Protein AF-0000000080382890 (afdb_homodimer)

InterPro domains:
  IPR008136 CinA, C-terminal [PF02464] (10-158)
  IPR008136 CinA, C-terminal [TIGR00199] (12-157)
  IPR036653 CinA-like, C-terminal [G3DSA:3.90.950.20] (2-160)
  IPR036653 CinA-like, C-terminal [SSF142433] (3-160)

Organism: NCBI:txid216142

Solvent-accessible surface area (b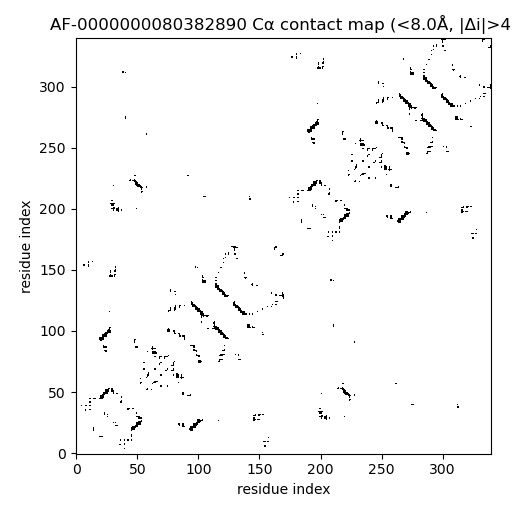ackbone atoms only — not comparable to full-atom values): 16572 Å² total; per-residue (Å²): 130,83,80,55,60,68,57,49,51,50,50,52,47,51,36,59,76,66,69,43,24,36,17,33,22,20,30,50,39,23,25,42,44,57,23,56,54,50,52,39,82,82,32,54,84,39,39,39,38,33,37,22,32,61,37,74,64,36,34,30,73,72,24,60,32,53,67,65,49,35,71,72,57,33,74,61,21,43,68,42,10,39,35,30,10,47,29,45,23,74,75,50,85,31,36,27,11,39,12,36,19,40,28,33,36,86,55,62,54,96,85,38,56,46,16,36,35,16,26,12,42,34,35,60,50,90,95,44,57,21,48,48,66,46,76,48,77,41,76,70,54,36,54,52,18,25,50,52,51,29,51,50,58,55,63,45,45,62,66,51,50,54,40,35,75,73,62,42,49,99,129,85,80,55,59,67,57,50,51,51,48,52,48,50,36,57,76,66,70,42,25,36,17,34,23,21,28,52,38,24,27,42,44,57,23,57,53,50,54,39,83,82,32,55,83,38,38,37,36,36,37,22,33,62,38,73,64,36,34,29,73,72,24,60,31,53,66,66,50,36,72,73,59,33,74,60,22,42,69,40,10,39,35,32,10,46,30,44,23,75,74,50,86,32,35,27,12,40,12,36,18,40,30,34,36,84,56,63,53,95,83,38,56,46,17,35,36,15,26,13,41,32,35,60,50,91,95,43,58,23,49,48,67,46,74,49,78,41,75,71,54,36,54,52,19,26,51,53,52,31,52,49,58,55,62,46,44,61,66,52,50,54,38,36,76,72,61,41,47,97

Radius of gyration: 18.64 Å; Cα contacts (8 Å, |Δi|>4): 760; chains: 2; bounding box: 47×56×43 Å

Secondary structure (DSSP, 8-state):
----HHHHHHHHHHHHHTT--EEEEESTTTTHHHHHHHTSTTGGGGEEEEEEE-SHHHHHHHH---HHHHHHH-SSSHHHHHHHHHHHHHTSS-SEEEEEEEE-SSS-BTTBPTTEEEEEEEEEETTEEEEEEEEEE--SSHHHHHHHHHHHHHHTHHHHHHHHHTTTT-/----HHHHHHHHHHHHHTT--EEEEESTTTTHHHHHHHTSTTGGGGEEEEEEE-SHHHHHHHH---HHHHHHH-SSSHHHHHHHHHHHHHTSS-SEEEEEEEE-SSS-BTTBPTTEEEEEEEEEETTEEEEEEEE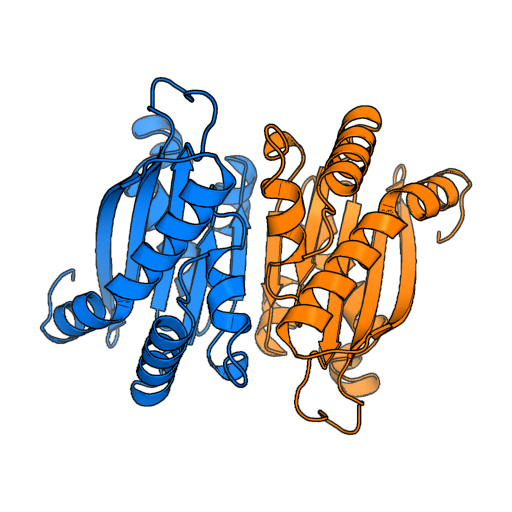EE--SSHHHHHHHHHHHHHHTHHHHHHHHHTTTT-

Structure (mmCIF, N/CA/C/O backbone):
data_AF-0000000080382890-model_v1
#
loop_
_entity.id
_entity.type
_entity.pdbx_description
1 polymer 'CinA C-terminal domain-containing protein'
#
loop_
_atom_site.group_PDB
_atom_site.id
_atom_site.type_symbol
_atom_site.label_atom_id
_atom_site.label_alt_id
_atom_site.label_comp_id
_atom_site.label_asym_id
_atom_site.label_entity_id
_atom_site.label_seq_id
_atom_site.pdbx_PDB_ins_code
_atom_site.Cartn_x
_atom_site.Cartn_y
_atom_site.Cartn_z
_atom_site.occupancy
_atom_site.B_iso_or_equiv
_atom_site.auth_seq_id
_atom_site.auth_comp_id
_atom_site.auth_asym_id
_atom_site.auth_atom_id
_atom_site.pdbx_PDB_model_num
ATOM 1 N N . MET A 1 1 ? -3.17 3.693 -23.188 1 36.78 1 MET A N 1
ATOM 2 C CA . MET A 1 1 ? -3.318 3.289 -21.797 1 36.78 1 MET A CA 1
ATOM 3 C C . MET A 1 1 ? -4.328 2.152 -21.672 1 36.78 1 MET A C 1
ATOM 5 O O . MET A 1 1 ? -5.52 2.344 -21.922 1 36.78 1 MET A O 1
ATOM 9 N N . ASP A 1 2 ? -3.922 0.917 -22.047 1 56.12 2 ASP A N 1
ATOM 10 C CA . ASP A 1 2 ? -4.766 -0.256 -22.266 1 56.12 2 ASP A CA 1
ATOM 11 C C . ASP A 1 2 ? -5.746 -0.444 -21.109 1 56.12 2 ASP A C 1
ATOM 13 O O . ASP A 1 2 ? -5.461 -0.054 -19.969 1 56.12 2 ASP A O 1
ATOM 17 N N . ASP A 1 3 ? -6.992 -0.34 -21.438 1 77.19 3 ASP A N 1
ATOM 18 C CA . ASP A 1 3 ? -8.219 -0.408 -20.656 1 77.19 3 ASP A CA 1
ATOM 19 C C . ASP A 1 3 ? -8.32 -1.735 -19.906 1 77.19 3 ASP A C 1
ATOM 21 O O . ASP A 1 3 ? -8.703 -2.754 -20.484 1 77.19 3 ASP A O 1
ATOM 25 N N . TYR A 1 4 ? -7.547 -1.825 -18.797 1 90.75 4 TYR A N 1
ATOM 26 C CA . TYR A 1 4 ? -7.543 -3.068 -18.031 1 90.75 4 TYR A CA 1
ATOM 27 C C . TYR A 1 4 ? -8.719 -3.119 -17.078 1 90.75 4 TYR A C 1
ATOM 29 O O . TYR A 1 4 ? -8.797 -4.012 -16.219 1 90.75 4 TYR A O 1
ATOM 37 N N . GLN A 1 5 ? -9.641 -2.293 -17.25 1 89.94 5 GLN A N 1
ATOM 38 C CA . GLN A 1 5 ? -10.75 -2.186 -16.312 1 89.94 5 GLN A CA 1
ATOM 39 C C . GLN A 1 5 ? -11.633 -3.432 -16.359 1 89.94 5 GLN A C 1
ATOM 41 O O . GLN A 1 5 ? -12.07 -3.922 -15.312 1 89.94 5 GLN A O 1
ATOM 46 N N . SER A 1 6 ? -11.859 -3.898 -17.578 1 93.12 6 SER A N 1
ATOM 47 C CA . SER A 1 6 ? -12.68 -5.098 -17.719 1 93.12 6 SER A CA 1
ATOM 48 C C . SER A 1 6 ? -12.016 -6.297 -17.031 1 93.12 6 SER A C 1
ATOM 50 O O . SER A 1 6 ? -12.695 -7.113 -16.406 1 93.12 6 SER A O 1
ATOM 52 N N . GLU A 1 7 ? -10.742 -6.363 -17.188 1 94.88 7 GLU A N 1
ATOM 53 C CA . GLU A 1 7 ? -10.008 -7.461 -16.562 1 94.88 7 GLU A CA 1
ATOM 54 C C . GLU A 1 7 ? -10.031 -7.348 -15.039 1 94.88 7 GLU A C 1
ATOM 56 O O . GLU A 1 7 ? -10.203 -8.352 -14.344 1 94.88 7 GLU A O 1
ATOM 61 N N . LEU A 1 8 ? -9.883 -6.203 -14.516 1 96.5 8 LEU A N 1
ATOM 62 C CA . LEU A 1 8 ? -9.906 -5.973 -13.078 1 96.5 8 LEU A CA 1
ATOM 63 C C . LEU A 1 8 ? -11.273 -6.324 -12.492 1 96.5 8 LEU A C 1
ATOM 65 O O . LEU A 1 8 ? -11.352 -6.902 -11.406 1 96.5 8 LEU A O 1
ATOM 69 N N . VAL A 1 9 ? -12.281 -5.977 -13.242 1 95.94 9 VAL A N 1
ATOM 70 C CA . VAL A 1 9 ? -13.633 -6.305 -12.805 1 95.94 9 VAL A CA 1
ATOM 71 C C . VAL A 1 9 ? -13.805 -7.824 -12.742 1 95.94 9 VAL A C 1
ATOM 73 O O . VAL A 1 9 ? -14.383 -8.352 -11.789 1 95.94 9 VAL A O 1
ATOM 76 N N . ARG A 1 10 ? -13.297 -8.469 -13.703 1 96.5 10 ARG A N 1
ATOM 77 C CA . ARG A 1 10 ? -13.367 -9.93 -13.719 1 96.5 10 ARG A CA 1
ATOM 78 C C . ARG A 1 10 ? -12.609 -10.531 -12.539 1 96.5 10 ARG A C 1
ATOM 80 O O . ARG A 1 10 ? -13.094 -11.469 -11.906 1 96.5 10 ARG A O 1
ATOM 87 N N . ILE A 1 11 ? -11.445 -10.047 -12.289 1 97.25 11 ILE A N 1
ATOM 88 C CA . ILE A 1 11 ? -10.609 -10.531 -11.188 1 97.25 11 ILE A CA 1
ATOM 89 C C . ILE A 1 11 ? -11.328 -10.297 -9.859 1 97.25 11 ILE A C 1
ATOM 91 O O . ILE A 1 11 ? -11.391 -11.195 -9.016 1 97.25 11 ILE A O 1
ATOM 95 N N . THR A 1 12 ? -11.844 -9.133 -9.672 1 97 12 THR A N 1
ATOM 96 C CA . THR A 1 12 ? -12.547 -8.789 -8.438 1 97 12 THR A CA 1
ATOM 97 C C . THR A 1 12 ? -13.789 -9.656 -8.266 1 97 12 THR A C 1
ATOM 99 O O . THR A 1 12 ? -14.117 -10.062 -7.148 1 97 12 THR A O 1
ATOM 102 N N . GLU A 1 13 ? -14.477 -9.906 -9.352 1 97.25 13 GLU A N 1
ATOM 103 C CA . GLU A 1 13 ? -15.641 -10.797 -9.297 1 97.25 13 GLU A CA 1
ATOM 104 C C . GLU A 1 13 ? -15.234 -12.211 -8.883 1 97.25 13 GLU A C 1
ATOM 106 O O . GLU A 1 13 ? -15.953 -12.867 -8.133 1 97.25 13 GLU A O 1
ATOM 111 N N . TYR A 1 14 ? -14.172 -12.672 -9.398 1 98.25 14 TYR A N 1
ATOM 112 C CA . TYR A 1 14 ? -13.688 -13.984 -9 1 98.25 14 TYR A CA 1
ATOM 113 C C . TYR A 1 14 ? -13.406 -14.039 -7.508 1 98.25 14 TYR A C 1
ATOM 115 O O . TYR A 1 14 ? -13.781 -15 -6.832 1 98.25 14 TYR A O 1
ATOM 123 N N . 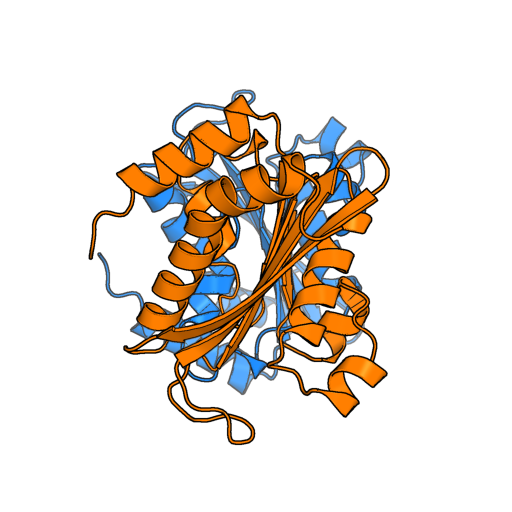ILE A 1 15 ? -12.648 -13.008 -6.977 1 98.19 15 ILE A N 1
ATOM 124 C CA . ILE A 1 15 ? -12.336 -12.922 -5.555 1 98.19 15 ILE A CA 1
ATOM 125 C C . ILE A 1 15 ? -13.617 -12.969 -4.734 1 98.19 15 ILE A C 1
ATOM 127 O O . ILE A 1 15 ? -13.711 -13.719 -3.76 1 98.19 15 ILE A O 1
ATOM 131 N N . ARG A 1 16 ? -14.562 -12.234 -5.152 1 97.31 16 ARG A N 1
ATOM 132 C CA . ARG A 1 16 ? -15.852 -12.156 -4.469 1 97.31 16 ARG A CA 1
ATOM 133 C C . ARG A 1 16 ? -16.562 -13.508 -4.488 1 97.31 16 ARG A C 1
ATOM 135 O O . ARG A 1 16 ? -17 -14 -3.447 1 97.31 16 ARG A O 1
ATOM 142 N N . GLN A 1 17 ? -16.672 -14.094 -5.664 1 97.5 17 GLN A N 1
ATOM 143 C CA . GLN A 1 17 ? -17.422 -15.328 -5.867 1 97.5 17 GLN A CA 1
ATOM 144 C C . GLN A 1 17 ? -16.797 -16.484 -5.086 1 97.5 17 GLN A C 1
ATOM 146 O O . GLN A 1 17 ? -17.5 -17.406 -4.672 1 97.5 17 GLN A O 1
ATOM 151 N N . ASN A 1 18 ? -15.547 -16.422 -4.855 1 97.56 18 ASN A N 1
ATOM 152 C CA . ASN A 1 18 ? -14.859 -17.516 -4.18 1 97.56 18 ASN A CA 1
ATOM 153 C C . ASN A 1 18 ? -14.555 -17.172 -2.727 1 97.56 18 ASN A C 1
ATOM 155 O O . ASN A 1 18 ? -13.781 -17.875 -2.07 1 97.56 18 ASN A O 1
ATOM 159 N N . SER A 1 19 ? -15.031 -16.047 -2.201 1 96.44 19 SER A N 1
ATOM 160 C CA . SER A 1 19 ? -14.906 -15.594 -0.817 1 96.44 19 SER A CA 1
ATOM 161 C C . SER A 1 19 ? -13.445 -15.477 -0.402 1 96.44 19 SER A C 1
ATOM 163 O O . SER A 1 19 ? -13.07 -15.875 0.704 1 96.44 19 SER A O 1
ATOM 165 N N . LEU A 1 20 ? -12.672 -15.102 -1.359 1 97.5 20 LEU A N 1
ATOM 166 C CA . LEU A 1 20 ? -11.273 -14.828 -1.041 1 97.5 20 LEU A CA 1
ATOM 167 C C . LEU A 1 20 ? -11.133 -13.469 -0.37 1 97.5 20 LEU A C 1
ATOM 169 O O . LEU A 1 20 ? -11.977 -12.594 -0.544 1 97.5 20 LEU A O 1
ATOM 173 N N . LEU A 1 21 ? -10.164 -13.359 0.427 1 97.75 21 LEU A N 1
ATOM 174 C CA . LEU A 1 21 ? -9.758 -12.109 1.057 1 97.75 21 LEU A CA 1
ATOM 175 C C . LEU A 1 21 ? -8.289 -11.82 0.786 1 97.75 21 LEU A C 1
ATOM 177 O O . LEU A 1 21 ? -7.41 -12.555 1.24 1 97.75 21 LEU A O 1
ATOM 181 N N . LEU A 1 22 ? -8.039 -10.727 0.099 1 97.81 22 LEU A N 1
ATOM 182 C CA . LEU A 1 22 ? -6.742 -10.508 -0.534 1 97.81 22 LEU A CA 1
ATOM 183 C C . LEU A 1 22 ? -5.852 -9.625 0.339 1 97.81 22 LEU A C 1
ATOM 185 O O . LEU A 1 22 ? -6.297 -8.594 0.836 1 97.81 22 LEU A O 1
ATOM 189 N N . SER A 1 23 ? -4.656 -10.086 0.536 1 98.19 23 SER A N 1
ATOM 190 C CA . SER A 1 23 ? -3.561 -9.25 1.018 1 98.19 23 SER A CA 1
ATOM 191 C C . SER A 1 23 ? -2.438 -9.164 -0.011 1 98.19 23 SER A C 1
ATOM 193 O O . SER A 1 23 ? -2.166 -10.133 -0.724 1 98.19 23 SER A O 1
ATOM 195 N N . THR A 1 24 ? -1.809 -8.016 -0.094 1 98.38 24 THR A N 1
ATOM 196 C CA . THR A 1 24 ? -0.679 -7.863 -1.005 1 98.38 24 THR A CA 1
ATOM 197 C C . THR A 1 24 ? 0.583 -7.473 -0.241 1 98.38 24 THR A C 1
ATOM 199 O O . THR A 1 24 ? 0.507 -6.797 0.789 1 98.38 24 THR A O 1
ATOM 202 N N . ALA A 1 25 ? 1.68 -7.957 -0.68 1 98.69 25 ALA A N 1
ATOM 203 C CA . ALA A 1 25 ? 3.014 -7.555 -0.239 1 98.69 25 ALA A CA 1
ATOM 204 C C . ALA A 1 25 ? 3.848 -7.047 -1.411 1 98.69 25 ALA A C 1
ATOM 206 O O . ALA A 1 25 ? 4.258 -7.828 -2.273 1 98.69 25 ALA A O 1
ATOM 207 N N . GLU A 1 26 ? 4.121 -5.773 -1.397 1 98.62 26 GLU A N 1
ATOM 208 C CA . GLU A 1 26 ? 4.711 -5.152 -2.578 1 98.62 26 GLU A CA 1
ATOM 209 C C . GLU A 1 26 ? 6.027 -4.457 -2.236 1 98.62 26 GLU A C 1
ATOM 211 O O . GLU A 1 26 ? 6.102 -3.703 -1.266 1 98.62 26 GLU A O 1
ATOM 216 N N . SER A 1 27 ? 7.035 -4.707 -3.008 1 97.38 27 SER A N 1
ATOM 217 C CA . SER A 1 27 ? 8.266 -3.922 -2.947 1 97.38 27 SER A CA 1
ATOM 218 C C . SER A 1 27 ? 8.414 -3.027 -4.176 1 97.38 27 SER A C 1
ATOM 220 O O . SER A 1 27 ? 7.93 -1.894 -4.184 1 97.38 27 SER A O 1
ATOM 222 N N . CYS A 1 28 ? 8.609 -3.598 -5.324 1 95.44 28 CYS A N 1
ATOM 223 C CA . CYS A 1 28 ? 8.898 -2.84 -6.535 1 95.44 28 CYS A CA 1
ATOM 224 C C . CYS A 1 28 ? 7.629 -2.242 -7.125 1 95.44 28 CYS A C 1
ATOM 226 O O . CYS A 1 28 ? 7.676 -1.197 -7.777 1 95.44 28 CYS A O 1
ATOM 228 N N . THR A 1 29 ? 6.473 -2.877 -6.949 1 97.06 29 THR A N 1
ATOM 229 C CA . THR A 1 29 ? 5.215 -2.355 -7.473 1 97.06 29 THR A CA 1
ATOM 230 C C . THR A 1 29 ? 4.648 -1.281 -6.547 1 97.06 29 THR A C 1
ATOM 232 O O . THR A 1 29 ? 3.818 -0.469 -6.965 1 97.06 29 THR A O 1
ATOM 235 N N . ALA A 1 30 ? 5.062 -1.295 -5.355 1 96.5 30 ALA A N 1
ATOM 236 C CA . ALA A 1 30 ? 4.902 -0.211 -4.391 1 96.5 30 ALA A CA 1
ATOM 237 C C . ALA A 1 30 ? 3.447 0.237 -4.301 1 96.5 30 ALA A C 1
ATOM 239 O O . ALA A 1 30 ? 3.148 1.426 -4.438 1 96.5 30 ALA A O 1
ATOM 240 N N . GLY A 1 31 ? 2.523 -0.695 -4.047 1 97.44 31 GLY A N 1
ATOM 241 C CA . GLY A 1 31 ? 1.139 -0.336 -3.787 1 97.44 31 GLY A CA 1
ATOM 242 C C . GLY A 1 31 ? 0.286 -0.308 -5.043 1 97.44 31 GLY A C 1
ATOM 243 O O . GLY A 1 31 ? -0.942 -0.232 -4.961 1 97.44 31 GLY A O 1
ATOM 244 N N . GLN A 1 32 ? 0.902 -0.427 -6.234 1 96.81 32 GLN A N 1
ATOM 245 C CA . GLN A 1 32 ? 0.178 -0.384 -7.5 1 96.81 32 GLN A CA 1
ATOM 246 C C . GLN A 1 32 ? -0.815 -1.538 -7.605 1 96.81 32 GLN A C 1
ATOM 248 O O . GLN A 1 32 ? -1.944 -1.352 -8.062 1 96.81 32 GLN A O 1
ATOM 253 N N . MET A 1 33 ? -0.416 -2.637 -7.184 1 97.75 33 MET A N 1
ATOM 254 C CA . MET A 1 33 ? -1.259 -3.82 -7.316 1 97.75 33 MET A CA 1
ATOM 255 C C . MET A 1 33 ? -2.539 -3.674 -6.504 1 97.75 33 MET A C 1
ATOM 257 O O . MET A 1 33 ? -3.641 -3.828 -7.035 1 97.75 33 MET A O 1
ATOM 261 N N . ILE A 1 34 ? -2.396 -3.357 -5.262 1 97.81 34 ILE A N 1
ATOM 262 C CA . ILE A 1 34 ? -3.57 -3.25 -4.402 1 97.81 34 ILE A CA 1
ATOM 263 C C . ILE A 1 34 ? -4.43 -2.068 -4.844 1 97.81 34 ILE A C 1
ATOM 265 O O . ILE A 1 34 ? -5.66 -2.121 -4.762 1 97.81 34 ILE A O 1
ATOM 269 N N . SER A 1 35 ? -3.807 -1 -5.309 1 96.56 35 SER A N 1
ATOM 270 C CA . SER A 1 35 ? -4.551 0.166 -5.777 1 96.56 35 SER A CA 1
ATOM 271 C C . SER A 1 35 ? -5.406 -0.174 -6.992 1 96.56 35 SER A C 1
ATOM 273 O O . SER A 1 35 ? -6.512 0.352 -7.145 1 96.56 35 SER A O 1
ATOM 275 N N . LEU A 1 36 ? -4.863 -1.002 -7.859 1 95.88 36 LEU A N 1
ATOM 276 C CA . LEU A 1 36 ? -5.617 -1.423 -9.039 1 95.88 36 LEU A CA 1
ATOM 277 C C . LEU A 1 36 ? -6.895 -2.148 -8.633 1 95.88 36 LEU A C 1
ATOM 279 O O . LEU A 1 36 ? -7.973 -1.856 -9.156 1 95.88 36 LEU A O 1
ATOM 283 N N . VAL A 1 37 ? -6.805 -3.027 -7.695 1 96.44 37 VAL A N 1
ATOM 284 C CA . VAL A 1 37 ? -7.977 -3.771 -7.246 1 96.44 37 VAL A CA 1
ATOM 285 C C . VAL A 1 37 ? -8.953 -2.822 -6.555 1 96.44 37 VAL A C 1
ATOM 287 O O . VAL A 1 37 ? -10.164 -2.871 -6.809 1 96.44 37 VAL A O 1
ATOM 290 N N . ALA A 1 38 ? -8.43 -1.924 -5.742 1 95.12 38 ALA A N 1
ATOM 291 C CA . ALA A 1 38 ? -9.242 -1.01 -4.941 1 95.12 38 ALA A CA 1
ATOM 292 C C . ALA A 1 38 ? -9.969 -0.001 -5.824 1 95.12 38 ALA A C 1
ATOM 294 O O . ALA A 1 38 ? -10.945 0.621 -5.395 1 95.12 38 ALA A O 1
ATOM 295 N N . SER A 1 39 ? -9.477 0.215 -6.984 1 92.88 39 SER A N 1
ATOM 296 C CA . SER A 1 39 ? -10.086 1.184 -7.887 1 92.88 39 SER A CA 1
ATOM 297 C C . SER A 1 39 ? -11.438 0.69 -8.391 1 92.88 39 SER A C 1
ATOM 299 O O . SER A 1 39 ? -12.234 1.472 -8.914 1 92.88 39 SER A O 1
ATOM 301 N N . VAL A 1 40 ? -11.656 -0.596 -8.32 1 93.06 40 VAL A N 1
ATOM 302 C CA . VAL A 1 40 ? -12.93 -1.183 -8.742 1 93.06 40 VAL A CA 1
ATOM 303 C C . VAL A 1 40 ? -13.992 -0.92 -7.68 1 93.06 40 VAL A C 1
ATOM 305 O O . VAL A 1 40 ? -13.836 -1.309 -6.52 1 93.06 40 VAL A O 1
ATOM 308 N N . PRO A 1 41 ? -15.086 -0.286 -8.047 1 88.62 41 PRO A N 1
ATOM 309 C CA . PRO A 1 41 ? -16.141 -0.033 -7.066 1 88.62 41 PRO A CA 1
ATOM 310 C C . PRO A 1 41 ? -16.594 -1.301 -6.344 1 88.62 41 PRO A C 1
ATOM 312 O O . PRO A 1 41 ? -16.844 -2.326 -6.984 1 88.62 41 PRO A O 1
ATOM 315 N N . GLY A 1 42 ? -16.609 -1.22 -4.977 1 86.38 42 GLY A N 1
ATOM 316 C CA . GLY A 1 42 ? -17.078 -2.342 -4.18 1 86.38 42 GLY A CA 1
ATOM 317 C C . GLY A 1 42 ? -15.984 -3.314 -3.807 1 86.38 42 GLY A C 1
ATOM 318 O O . GLY A 1 42 ? -16.219 -4.285 -3.084 1 86.38 42 GLY A O 1
ATOM 319 N N . ALA A 1 43 ? -14.766 -3.049 -4.227 1 90.69 43 ALA A N 1
ATOM 320 C CA . ALA A 1 43 ? -13.672 -3.994 -4.02 1 90.69 43 ALA A CA 1
ATOM 321 C C . ALA A 1 43 ? -13.094 -3.863 -2.615 1 90.69 43 ALA A C 1
ATOM 323 O O . ALA A 1 43 ? -12.32 -4.719 -2.174 1 90.69 43 ALA A O 1
ATOM 324 N N . GLY A 1 44 ? -13.406 -2.881 -1.891 1 87.69 44 GLY A N 1
ATOM 325 C CA . GLY A 1 44 ? -12.844 -2.656 -0.567 1 87.69 44 GLY A CA 1
ATOM 326 C C . GLY A 1 44 ? -13.047 -3.832 0.372 1 87.69 44 GLY A C 1
ATOM 327 O O . GLY A 1 44 ? -12.141 -4.195 1.122 1 87.69 44 GLY A O 1
ATOM 328 N N . GLN A 1 45 ? -14.164 -4.457 0.305 1 88.56 45 GLN A N 1
ATOM 329 C CA . GLN A 1 45 ? -14.5 -5.543 1.219 1 88.56 45 GLN A CA 1
ATOM 330 C C . GLN A 1 45 ? -13.727 -6.812 0.87 1 88.56 45 GLN A C 1
ATOM 332 O O . GLN A 1 45 ? -13.703 -7.766 1.651 1 88.56 45 GLN A O 1
ATOM 337 N N . LEU A 1 46 ? -13.117 -6.766 -0.283 1 94.81 46 LEU A N 1
ATOM 338 C CA . LEU A 1 46 ? -12.375 -7.93 -0.747 1 94.81 46 LEU A CA 1
ATOM 339 C C . LEU A 1 46 ? -10.906 -7.836 -0.333 1 94.81 46 LEU A C 1
ATOM 341 O O . LEU A 1 46 ? -10.156 -8.805 -0.472 1 94.81 46 LEU A O 1
ATOM 345 N N . LEU A 1 47 ? -10.523 -6.68 0.13 1 95.5 47 LEU A N 1
ATOM 346 C CA . LEU A 1 47 ? -9.148 -6.406 0.51 1 95.5 47 LEU A CA 1
ATOM 347 C C . LEU A 1 47 ? -8.984 -6.438 2.025 1 95.5 47 LEU A C 1
ATOM 349 O O . LEU A 1 47 ? -9.766 -5.82 2.752 1 95.5 47 LEU A O 1
ATOM 353 N N . GLU A 1 48 ? -8.055 -7.191 2.412 1 95.12 48 GLU A N 1
ATOM 354 C CA . GLU A 1 48 ? -7.746 -7.211 3.838 1 95.12 48 GLU A CA 1
ATOM 355 C C . GLU A 1 48 ? -6.676 -6.184 4.188 1 95.12 48 GLU A C 1
ATOM 357 O O . GLU A 1 48 ? -6.875 -5.348 5.07 1 95.12 48 GLU A O 1
ATOM 362 N N . SER A 1 49 ? -5.57 -6.32 3.459 1 96.88 49 SER A N 1
ATOM 363 C CA . SER A 1 49 ? -4.453 -5.438 3.766 1 96.88 49 SER A CA 1
ATOM 364 C C . SER A 1 49 ? -3.459 -5.383 2.609 1 96.88 49 SER A C 1
ATOM 366 O O . SER A 1 49 ? -3.49 -6.234 1.718 1 96.88 49 SER A O 1
ATOM 368 N N . GLY A 1 50 ? -2.67 -4.379 2.602 1 97.5 50 GLY A N 1
ATOM 369 C CA . GLY A 1 50 ? -1.529 -4.219 1.713 1 97.5 50 GLY A CA 1
ATOM 370 C C . GLY A 1 50 ? -0.289 -3.703 2.418 1 97.5 50 GLY A C 1
ATOM 371 O O . GLY A 1 50 ? -0.377 -2.812 3.266 1 97.5 50 GLY A O 1
ATOM 372 N N . TYR A 1 51 ? 0.803 -4.277 2.064 1 98.06 51 TYR A N 1
ATOM 373 C CA . TYR A 1 51 ? 2.086 -3.881 2.631 1 98.06 51 TYR A CA 1
ATOM 374 C C . TYR A 1 51 ? 3.059 -3.457 1.538 1 98.06 51 TYR A C 1
ATOM 376 O O . TYR A 1 51 ? 3.303 -4.207 0.59 1 98.06 51 TYR A O 1
ATOM 384 N N . VAL A 1 52 ? 3.537 -2.281 1.698 1 98 52 VAL A N 1
ATOM 385 C CA . VAL A 1 52 ? 4.637 -1.839 0.849 1 98 52 VAL A CA 1
ATOM 386 C C . VAL A 1 52 ? 5.934 -1.802 1.657 1 98 52 VAL A C 1
ATOM 388 O O . VAL A 1 52 ? 6.035 -1.068 2.643 1 98 52 VAL A O 1
ATOM 391 N N . VAL A 1 53 ? 6.867 -2.576 1.21 1 97.06 53 VAL A N 1
ATOM 392 C CA . VAL A 1 53 ? 8.133 -2.693 1.925 1 97.06 53 VAL A CA 1
ATOM 393 C C . VAL A 1 53 ? 9.297 -2.504 0.953 1 97.06 53 VAL A C 1
ATOM 395 O O . VAL A 1 53 ? 9.531 -3.344 0.081 1 97.06 53 VAL A O 1
ATOM 398 N N . TYR A 1 54 ? 10.133 -1.479 1.191 1 89.12 54 TYR A N 1
ATOM 399 C CA . TYR A 1 54 ? 11.156 -1.146 0.208 1 89.12 54 TYR A CA 1
ATOM 400 C C . TYR A 1 54 ? 12.539 -1.532 0.712 1 89.12 54 TYR A C 1
ATOM 402 O O . TYR A 1 54 ? 13.445 -1.791 -0.083 1 89.12 54 TYR A O 1
ATOM 410 N N . SER A 1 55 ? 12.695 -1.619 1.942 1 89.12 55 SER A N 1
ATOM 411 C CA . SER A 1 55 ? 14.016 -1.911 2.49 1 89.12 55 SER A CA 1
ATOM 412 C C . SER A 1 55 ? 14.086 -3.332 3.043 1 89.12 55 SER A C 1
ATOM 414 O O . SER A 1 55 ? 13.055 -3.922 3.377 1 89.12 55 SER A O 1
ATOM 416 N N . PRO A 1 56 ? 15.32 -3.846 3.102 1 93.31 56 PRO A N 1
ATOM 417 C CA . PRO A 1 56 ? 15.453 -5.129 3.793 1 93.31 56 PRO A CA 1
ATOM 418 C C . PRO A 1 56 ? 14.898 -5.094 5.219 1 93.31 56 PRO A C 1
ATOM 420 O O . PRO A 1 56 ? 14.266 -6.055 5.664 1 93.31 56 PRO A O 1
ATOM 423 N N . GLU A 1 57 ? 15.164 -4.016 5.84 1 93.81 57 GLU A N 1
ATOM 424 C CA . GLU A 1 57 ? 14.688 -3.854 7.211 1 93.81 57 GLU A CA 1
ATOM 425 C C . GLU A 1 57 ? 13.164 -3.906 7.273 1 93.81 57 GLU A C 1
ATOM 427 O O . GLU A 1 57 ? 12.602 -4.547 8.164 1 93.81 57 GLU A O 1
ATOM 432 N N . ALA A 1 58 ? 12.5 -3.232 6.453 1 95.12 58 ALA A N 1
ATOM 433 C CA . ALA A 1 58 ? 11.039 -3.227 6.434 1 95.12 58 ALA A CA 1
ATOM 434 C C . ALA A 1 58 ? 10.492 -4.617 6.137 1 95.12 58 ALA A C 1
ATOM 436 O O . ALA A 1 58 ? 9.508 -5.047 6.746 1 95.12 58 ALA A O 1
ATOM 437 N N . LYS A 1 59 ? 11.133 -5.355 5.152 1 97.5 59 LYS A N 1
ATOM 438 C CA . LYS A 1 59 ? 10.703 -6.707 4.824 1 97.5 59 LYS A CA 1
ATOM 439 C C . LYS A 1 59 ? 10.781 -7.625 6.039 1 97.5 59 LYS A C 1
ATOM 441 O O . LYS A 1 59 ? 9.898 -8.453 6.258 1 97.5 59 LYS A O 1
ATOM 446 N N . GLN A 1 60 ? 11.82 -7.414 6.777 1 97.75 60 GLN A N 1
ATOM 447 C CA . GLN A 1 60 ? 12.016 -8.234 7.969 1 97.75 60 GLN A CA 1
ATOM 448 C C . GLN A 1 60 ? 11.039 -7.836 9.07 1 97.75 60 GLN A C 1
ATOM 450 O O . GLN A 1 60 ? 10.359 -8.695 9.648 1 97.75 60 GLN A O 1
ATOM 455 N N . ARG A 1 61 ? 10.969 -6.598 9.344 1 96.06 61 ARG A N 1
ATOM 456 C CA . ARG A 1 61 ? 10.188 -6.09 10.469 1 96.06 61 ARG A CA 1
ATOM 457 C C . ARG A 1 61 ? 8.695 -6.293 10.242 1 96.06 61 ARG A C 1
ATOM 459 O O . ARG A 1 61 ? 7.965 -6.668 11.164 1 96.06 61 ARG A O 1
ATOM 466 N N . ILE A 1 62 ? 8.242 -6.109 9.078 1 96.5 62 ILE A N 1
ATOM 467 C CA . ILE A 1 62 ? 6.812 -6.043 8.812 1 96.5 62 ILE A CA 1
ATOM 468 C C . ILE A 1 62 ? 6.309 -7.402 8.336 1 96.5 62 ILE A C 1
ATOM 470 O O . ILE A 1 62 ? 5.242 -7.859 8.75 1 96.5 62 ILE A O 1
ATOM 474 N N . LEU A 1 63 ? 7.102 -8.031 7.496 1 97.81 63 LEU A N 1
ATOM 475 C CA . LEU A 1 63 ? 6.617 -9.258 6.863 1 97.81 63 LEU A CA 1
ATOM 476 C C . LEU A 1 63 ? 7.402 -10.469 7.355 1 97.81 63 LEU A C 1
ATOM 478 O O . LEU A 1 63 ? 7.168 -11.594 6.898 1 97.81 63 LEU A O 1
ATOM 482 N N . HIS A 1 64 ? 8.375 -10.25 8.18 1 97.94 64 HIS A N 1
ATOM 483 C CA . HIS A 1 64 ? 9.141 -11.305 8.836 1 97.94 64 HIS A CA 1
ATOM 484 C C . HIS A 1 64 ? 9.961 -12.102 7.824 1 97.94 64 HIS A C 1
ATOM 486 O O . HIS A 1 64 ? 10.102 -13.32 7.957 1 97.94 64 HIS A O 1
ATOM 492 N N . VAL A 1 65 ? 10.383 -11.469 6.84 1 98.5 65 VAL A N 1
ATOM 493 C CA . VAL A 1 65 ? 11.305 -12.109 5.906 1 98.5 65 VAL A CA 1
ATOM 494 C C . VAL A 1 65 ? 12.625 -12.422 6.613 1 98.5 65 VAL A C 1
ATOM 496 O O . VAL A 1 65 ? 13.172 -11.57 7.316 1 98.5 65 VAL A O 1
ATOM 499 N N . GLU A 1 66 ? 13.07 -13.531 6.434 1 98.56 66 GLU A N 1
ATOM 500 C CA . GLU A 1 66 ? 14.289 -13.945 7.125 1 98.56 66 GLU A CA 1
ATOM 501 C C . GLU A 1 66 ? 15.516 -13.25 6.543 1 98.56 66 GLU A C 1
ATOM 503 O O . GLU A 1 66 ? 15.664 -13.164 5.324 1 98.56 66 GLU A O 1
ATOM 508 N N . ALA A 1 67 ? 16.359 -12.82 7.449 1 98 67 ALA A N 1
ATOM 509 C CA . ALA A 1 67 ? 17.609 -12.203 7.023 1 98 67 ALA A CA 1
ATOM 510 C C . ALA A 1 67 ? 18.422 -13.172 6.168 1 98 67 ALA A C 1
ATOM 512 O O . ALA A 1 67 ? 19.047 -12.766 5.184 1 98 67 ALA A O 1
ATOM 513 N N . ASP A 1 68 ? 18.422 -14.43 6.535 1 98.44 68 ASP A N 1
ATOM 514 C CA . ASP A 1 68 ? 19.188 -15.445 5.82 1 98.44 68 ASP A CA 1
ATOM 515 C C . ASP A 1 68 ? 18.688 -15.602 4.387 1 98.44 68 ASP A C 1
ATOM 517 O O . ASP A 1 68 ? 19.469 -15.875 3.475 1 98.44 68 ASP A O 1
ATOM 521 N N . THR A 1 69 ? 17.438 -15.508 4.199 1 98.5 69 THR A N 1
ATOM 522 C CA . THR A 1 69 ? 16.875 -15.602 2.859 1 98.5 69 THR A CA 1
ATOM 523 C C . THR A 1 69 ? 17.344 -14.445 1.984 1 98.5 69 THR A C 1
ATOM 525 O O . THR A 1 69 ? 17.734 -14.656 0.831 1 98.5 69 THR A O 1
ATOM 528 N N . ILE A 1 70 ? 17.359 -13.281 2.541 1 97.69 70 ILE A N 1
ATOM 529 C CA . ILE A 1 70 ? 17.812 -12.109 1.807 1 97.69 70 ILE A CA 1
ATOM 530 C C . ILE A 1 70 ? 19.297 -12.258 1.477 1 97.69 70 ILE A C 1
ATOM 532 O O . ILE A 1 70 ? 19.719 -11.984 0.349 1 97.69 70 ILE A O 1
ATOM 536 N N . ASN A 1 71 ? 20.031 -12.68 2.475 1 97.5 71 ASN A N 1
ATOM 537 C CA . ASN A 1 71 ? 21.469 -12.82 2.293 1 97.5 71 ASN A CA 1
ATOM 538 C C . ASN A 1 71 ? 21.812 -13.859 1.231 1 97.5 71 ASN A C 1
ATOM 540 O O . ASN A 1 71 ? 22.75 -13.68 0.453 1 97.5 71 ASN A O 1
ATOM 544 N N . GLN A 1 72 ? 21.094 -14.914 1.228 1 97.94 72 GLN A N 1
ATOM 545 C CA . GLN A 1 72 ? 21.391 -16.047 0.362 1 97.94 72 GLN A CA 1
ATOM 546 C C . GLN A 1 72 ? 20.875 -15.812 -1.056 1 97.94 72 GLN A C 1
ATOM 548 O O . GLN A 1 72 ? 21.547 -16.172 -2.029 1 97.94 72 GLN A O 1
ATOM 553 N N . TYR A 1 73 ? 19.719 -15.234 -1.201 1 97.94 73 TYR A N 1
ATOM 554 C CA . TYR A 1 73 ? 19.078 -15.234 -2.512 1 97.94 73 TYR A CA 1
ATOM 555 C C . TYR A 1 73 ? 18.969 -13.82 -3.066 1 97.94 73 TYR A C 1
ATOM 557 O O . TYR A 1 73 ? 18.672 -13.633 -4.25 1 97.94 73 TYR A O 1
ATOM 565 N N . GLY A 1 74 ? 19.219 -12.797 -2.15 1 96.19 74 GLY A N 1
ATOM 566 C CA . GLY A 1 74 ? 19.062 -11.414 -2.576 1 96.19 74 GLY A CA 1
ATOM 567 C C . GLY A 1 74 ? 17.641 -10.906 -2.432 1 96.19 74 GLY A C 1
ATOM 568 O O . GLY A 1 74 ? 16.688 -11.695 -2.332 1 96.19 74 GLY A O 1
ATOM 569 N N . LEU A 1 75 ? 17.469 -9.609 -2.537 1 95.19 75 LEU A N 1
ATOM 570 C CA . LEU A 1 75 ? 16.188 -8.961 -2.336 1 95.19 75 LEU A CA 1
ATOM 571 C C . LEU A 1 75 ? 15.219 -9.312 -3.467 1 95.19 75 LEU A C 1
ATOM 573 O O . LEU A 1 75 ? 14.008 -9.375 -3.256 1 95.19 75 LEU A O 1
ATOM 577 N N . THR A 1 76 ? 15.75 -9.43 -4.672 1 97 76 THR A N 1
ATOM 578 C CA . THR A 1 76 ? 14.961 -9.805 -5.84 1 97 76 THR A CA 1
ATOM 579 C C . THR A 1 76 ? 15.078 -11.305 -6.113 1 97 76 THR A C 1
ATOM 581 O O . THR A 1 76 ? 15.953 -11.734 -6.867 1 97 76 THR A O 1
ATOM 584 N N . SER A 1 77 ? 14.18 -12.031 -5.484 1 98.38 77 SER A N 1
ATOM 585 C CA . SER A 1 77 ? 14.156 -13.484 -5.633 1 98.38 77 SER A CA 1
ATOM 586 C C . SER A 1 77 ? 12.766 -14.047 -5.328 1 98.38 77 SER A C 1
ATOM 588 O O . SER A 1 77 ? 11.977 -13.406 -4.637 1 98.38 77 SER A O 1
ATOM 590 N N . GLU A 1 78 ? 12.555 -15.188 -5.879 1 98.81 78 GLU A N 1
ATOM 591 C CA . GLU A 1 78 ? 11.297 -15.867 -5.605 1 98.81 78 GLU A CA 1
ATOM 592 C C . GLU A 1 78 ? 11.195 -16.266 -4.133 1 98.81 78 GLU A C 1
ATOM 594 O O . GLU A 1 78 ? 10.102 -16.266 -3.564 1 98.81 78 GLU A O 1
ATOM 599 N N . GLN A 1 79 ? 12.328 -16.594 -3.51 1 98.81 79 GLN A N 1
ATOM 600 C CA . GLN A 1 79 ? 12.367 -16.969 -2.1 1 98.81 79 GLN A CA 1
ATOM 601 C C . GLN A 1 79 ? 11.93 -15.797 -1.212 1 98.81 79 GLN A C 1
ATOM 603 O O . GLN A 1 79 ? 11.109 -15.977 -0.31 1 98.81 79 GLN A O 1
ATOM 608 N N . VAL A 1 80 ? 12.406 -14.633 -1.518 1 98.75 80 VAL A N 1
ATOM 609 C CA . VAL A 1 80 ? 12.031 -13.438 -0.758 1 98.75 80 VAL A CA 1
ATOM 610 C C . VAL A 1 80 ? 10.562 -13.109 -1.011 1 98.75 80 VAL A C 1
ATOM 612 O O . VAL A 1 80 ? 9.812 -12.836 -0.072 1 98.75 80 VAL A O 1
ATOM 615 N N . ALA A 1 81 ? 10.164 -13.227 -2.244 1 98.88 81 ALA A N 1
ATOM 616 C CA . ALA A 1 81 ? 8.758 -13 -2.557 1 98.88 81 ALA A CA 1
ATOM 617 C C . ALA A 1 81 ? 7.859 -13.953 -1.774 1 98.88 81 ALA A C 1
ATOM 619 O O . ALA A 1 81 ? 6.809 -13.555 -1.271 1 98.88 81 ALA A O 1
ATOM 620 N N . GLY A 1 82 ? 8.273 -15.172 -1.754 1 98.81 82 GLY A N 1
ATOM 621 C CA . GLY A 1 82 ? 7.516 -16.172 -1.019 1 98.81 82 GLY A CA 1
ATOM 622 C C . GLY A 1 82 ? 7.344 -15.82 0.449 1 98.81 82 GLY A C 1
ATOM 623 O O . GLY A 1 82 ? 6.238 -15.914 0.988 1 98.81 82 GLY A O 1
ATOM 624 N N . GLU A 1 83 ? 8.398 -15.445 1.076 1 98.75 83 GLU A N 1
ATOM 625 C CA . GLU A 1 83 ? 8.336 -15.094 2.49 1 98.75 83 GLU A CA 1
ATOM 626 C C . GLU A 1 83 ? 7.52 -13.82 2.705 1 98.75 83 GLU A C 1
ATOM 628 O O . GLU A 1 83 ? 6.836 -13.68 3.723 1 98.75 83 GLU A O 1
ATOM 633 N N . MET A 1 84 ? 7.602 -12.938 1.731 1 98.69 84 MET A N 1
ATOM 634 C CA . MET A 1 84 ? 6.762 -11.75 1.805 1 98.69 84 MET A CA 1
ATOM 635 C C . MET A 1 84 ? 5.285 -12.117 1.779 1 98.69 84 MET A C 1
ATOM 637 O O . MET A 1 84 ? 4.5 -11.625 2.588 1 98.69 84 MET A O 1
ATOM 641 N N . ALA A 1 85 ? 4.941 -13 0.863 1 98.75 85 ALA A N 1
ATOM 642 C CA . ALA A 1 85 ? 3.551 -13.438 0.764 1 98.75 85 ALA A CA 1
ATOM 643 C C . ALA A 1 85 ? 3.105 -14.141 2.043 1 98.75 85 ALA A C 1
ATOM 645 O O . ALA A 1 85 ? 1.995 -13.914 2.529 1 98.75 85 ALA A O 1
ATOM 646 N N . TYR A 1 86 ? 3.984 -14.93 2.561 1 98.5 86 TYR A N 1
ATOM 647 C CA . TYR A 1 86 ? 3.674 -15.648 3.793 1 98.5 86 TYR A CA 1
ATOM 648 C C . TYR A 1 86 ? 3.434 -14.68 4.941 1 98.5 86 TYR A C 1
ATOM 650 O O . TYR A 1 86 ? 2.469 -14.828 5.695 1 98.5 86 TYR A O 1
ATOM 658 N N . GLY A 1 87 ? 4.293 -13.727 5.137 1 98 87 GLY A N 1
ATOM 659 C CA . GLY A 1 87 ? 4.125 -12.719 6.172 1 98 87 GLY A CA 1
ATOM 660 C C . GLY A 1 87 ? 2.818 -11.953 6.051 1 98 87 GLY A C 1
ATOM 661 O O . GLY A 1 87 ? 2.184 -11.641 7.059 1 98 87 GLY A O 1
ATOM 662 N N . ALA A 1 88 ? 2.426 -11.68 4.832 1 97.56 88 ALA A N 1
ATOM 663 C CA . ALA A 1 88 ? 1.2 -10.922 4.586 1 97.56 88 ALA A CA 1
ATOM 664 C C . ALA A 1 88 ? -0.034 -11.766 4.906 1 97.56 88 ALA A C 1
ATOM 666 O O . ALA A 1 88 ? -1.064 -11.227 5.324 1 97.56 88 ALA A O 1
ATOM 667 N N . LEU A 1 89 ? 0.024 -13.055 4.684 1 96.88 89 LEU A N 1
ATOM 668 C CA . LEU A 1 89 ? -1.126 -13.93 4.855 1 96.88 89 LEU A CA 1
ATOM 669 C C . LEU A 1 89 ? -1.269 -14.359 6.312 1 96.88 89 LEU A C 1
ATOM 671 O O . LEU A 1 89 ? -2.375 -14.359 6.859 1 96.88 89 LEU A O 1
ATOM 675 N N . LYS A 1 90 ? -0.232 -14.734 6.965 1 92.94 90 LYS A N 1
ATOM 676 C CA . LYS A 1 90 ? -0.261 -15.289 8.312 1 92.94 90 LYS A CA 1
ATOM 677 C C . LYS A 1 90 ? -0.645 -14.227 9.344 1 92.94 90 LYS A C 1
ATOM 679 O O . LYS A 1 90 ? -1.162 -14.547 10.414 1 92.94 90 LYS A O 1
ATOM 684 N N . GLY A 1 91 ? -0.555 -13.031 9.047 1 81.5 91 GLY A N 1
ATOM 685 C CA . GLY A 1 91 ? -0.765 -11.938 9.977 1 81.5 91 GLY A CA 1
ATOM 686 C C . GLY A 1 91 ? -2.219 -11.516 10.094 1 81.5 91 GLY A C 1
ATOM 687 O O . GLY A 1 91 ? -2.549 -10.586 10.836 1 81.5 91 GLY A O 1
ATOM 688 N N . GLY A 1 92 ? -3.072 -12.297 9.438 1 90.06 92 GLY A N 1
ATOM 689 C CA . GLY A 1 92 ? -4.441 -11.812 9.445 1 90.06 92 GLY A CA 1
ATOM 690 C C . GLY A 1 92 ? -5.426 -12.781 8.82 1 90.06 92 GLY A C 1
ATOM 691 O O . GLY A 1 92 ? -5.102 -13.953 8.617 1 90.06 92 GLY A O 1
ATOM 692 N N . PRO A 1 93 ? -6.57 -12.305 8.609 1 94.88 93 PRO A N 1
ATOM 693 C CA . PRO A 1 93 ? -7.648 -13.172 8.117 1 94.88 93 PRO A CA 1
ATOM 694 C C . PRO A 1 93 ? -7.594 -13.391 6.609 1 94.88 93 PRO A C 1
ATOM 696 O O . PRO A 1 93 ? -8.43 -14.102 6.055 1 94.88 93 PRO A O 1
ATOM 699 N N . ALA A 1 94 ? -6.664 -12.828 5.945 1 96.5 94 ALA A N 1
ATOM 700 C CA . ALA A 1 94 ? -6.566 -13.008 4.5 1 96.5 94 ALA A CA 1
ATOM 701 C C . ALA A 1 94 ? -6.496 -14.484 4.125 1 96.5 94 ALA A C 1
ATOM 703 O O . ALA A 1 94 ? -5.922 -15.289 4.863 1 96.5 94 ALA A O 1
ATOM 704 N N . THR A 1 95 ? -7.066 -14.805 2.947 1 97.88 95 THR A N 1
ATOM 705 C CA . THR A 1 95 ? -7.047 -16.188 2.477 1 97.88 95 THR A CA 1
ATOM 706 C C . THR A 1 95 ? -6.152 -16.328 1.249 1 97.88 95 THR A C 1
ATOM 708 O O . THR A 1 95 ? -5.879 -17.438 0.795 1 97.88 95 THR A O 1
ATOM 711 N N . VAL A 1 96 ? -5.715 -15.25 0.699 1 98.5 96 VAL A N 1
ATOM 712 C CA . VAL A 1 96 ? -4.758 -15.227 -0.401 1 98.5 96 VAL A CA 1
ATOM 713 C C . VAL A 1 96 ? -3.822 -14.023 -0.249 1 98.5 96 VAL A C 1
ATOM 715 O O . VAL A 1 96 ? -4.246 -12.953 0.185 1 98.5 96 VAL A O 1
ATOM 718 N N . ALA A 1 97 ? -2.578 -14.227 -0.542 1 98.75 97 ALA A N 1
ATOM 719 C CA . ALA A 1 97 ? -1.589 -13.148 -0.564 1 98.75 97 ALA A CA 1
ATOM 720 C C . ALA A 1 97 ? -0.766 -13.188 -1.849 1 98.75 97 ALA A C 1
ATOM 722 O O . ALA A 1 97 ? -0.392 -14.266 -2.322 1 98.75 97 ALA A O 1
ATOM 723 N N . ILE A 1 98 ? -0.521 -12.055 -2.432 1 98.88 98 ILE A N 1
ATOM 724 C CA . ILE A 1 98 ? 0.327 -11.914 -3.611 1 98.88 98 ILE A CA 1
ATOM 725 C C . ILE A 1 98 ? 1.482 -10.961 -3.307 1 98.88 98 ILE A C 1
ATOM 727 O O . ILE A 1 98 ? 1.273 -9.875 -2.764 1 98.88 98 ILE A O 1
ATOM 731 N N . ALA A 1 99 ? 2.67 -11.398 -3.654 1 98.88 99 ALA A N 1
ATOM 732 C CA . ALA A 1 99 ? 3.844 -10.578 -3.363 1 98.88 99 ALA A CA 1
ATOM 733 C C . ALA A 1 99 ? 4.656 -10.312 -4.629 1 98.88 99 ALA A C 1
ATOM 735 O O . ALA A 1 99 ? 4.676 -11.141 -5.543 1 98.88 99 ALA A O 1
ATOM 736 N N . THR A 1 100 ? 5.27 -9.156 -4.656 1 98.81 100 THR A N 1
ATOM 737 C CA . THR A 1 100 ? 6.164 -8.797 -5.75 1 98.81 100 THR A CA 1
ATOM 738 C C . THR A 1 100 ? 7.461 -8.203 -5.211 1 98.81 100 THR A C 1
ATOM 740 O O . THR A 1 100 ? 7.445 -7.453 -4.23 1 98.81 100 THR A O 1
ATOM 743 N N . THR A 1 101 ? 8.523 -8.586 -5.734 1 98.44 101 THR A N 1
ATOM 744 C CA . THR A 1 101 ? 9.82 -7.938 -5.598 1 98.44 101 THR A CA 1
ATOM 745 C C . THR A 1 101 ? 10.578 -7.957 -6.922 1 98.44 101 THR A C 1
ATOM 747 O O . THR A 1 101 ? 10.32 -8.805 -7.777 1 98.44 101 THR A O 1
ATOM 750 N N . GLY A 1 102 ? 11.461 -6.965 -7.113 1 97.5 102 GLY A N 1
ATOM 751 C CA . GLY A 1 102 ? 12.125 -6.891 -8.406 1 97.5 102 GLY A CA 1
ATOM 752 C C . GLY A 1 102 ? 12.797 -5.555 -8.656 1 97.5 102 GLY A C 1
ATOM 753 O O . GLY A 1 102 ? 13.031 -4.785 -7.715 1 97.5 102 GLY A O 1
ATOM 754 N N . VAL A 1 103 ? 13.195 -5.422 -9.906 1 96.25 103 VAL A N 1
ATOM 755 C CA . VAL A 1 103 ? 13.844 -4.207 -10.391 1 96.25 103 VAL A CA 1
ATOM 756 C C . VAL A 1 103 ? 12.969 -3.543 -11.453 1 96.25 103 VAL A C 1
ATOM 758 O O . VAL A 1 103 ? 13.008 -3.92 -12.625 1 96.25 103 VAL A O 1
ATOM 761 N N . ALA A 1 104 ? 12.281 -2.535 -11.055 1 94.62 104 ALA A N 1
ATOM 762 C CA . ALA A 1 104 ? 11.352 -1.873 -11.953 1 94.62 104 ALA A CA 1
ATOM 763 C C . ALA A 1 104 ? 12.086 -0.959 -12.93 1 94.62 104 ALA A C 1
ATOM 765 O O . ALA A 1 104 ? 11.547 -0.609 -13.984 1 94.62 104 ALA A O 1
ATOM 766 N N . GLY A 1 105 ? 13.383 -0.692 -12.594 1 93 105 GLY A N 1
ATOM 767 C CA . GLY A 1 105 ? 14.156 0.18 -13.461 1 93 105 GLY A CA 1
ATOM 768 C C . GLY A 1 105 ? 14.242 1.605 -12.953 1 93 105 GLY A C 1
ATOM 769 O O . GLY A 1 105 ? 13.773 1.908 -11.852 1 93 105 GLY A O 1
ATOM 770 N N . PRO A 1 106 ? 14.977 2.535 -13.641 1 92.5 106 PRO A N 1
ATOM 771 C CA . PRO A 1 106 ? 15.531 2.316 -14.977 1 92.5 106 PRO A CA 1
ATOM 772 C C . PRO A 1 106 ? 16.875 1.581 -14.953 1 92.5 106 PRO A C 1
ATOM 774 O O . PRO A 1 106 ? 17.297 1.05 -15.984 1 92.5 106 PRO A O 1
ATOM 777 N N . ASP A 1 107 ? 17.516 1.626 -13.891 1 92.06 107 ASP A N 1
ATOM 778 C CA . ASP A 1 107 ? 18.859 1.047 -13.82 1 92.06 107 ASP A CA 1
ATOM 779 C C . ASP A 1 107 ? 18.812 -0.362 -13.234 1 92.06 107 ASP A C 1
ATOM 781 O O . ASP A 1 107 ? 17.875 -0.707 -12.5 1 92.06 107 ASP A O 1
ATOM 785 N N . ALA A 1 108 ? 19.828 -1.117 -13.648 1 93.62 108 ALA A N 1
ATOM 786 C CA . ALA A 1 108 ? 20 -2.422 -13.016 1 93.62 108 ALA A CA 1
ATOM 787 C C . ALA A 1 108 ? 20.344 -2.275 -11.539 1 93.62 108 ALA A C 1
ATOM 789 O O . ALA A 1 108 ? 20.891 -1.254 -11.117 1 93.62 108 ALA A O 1
ATOM 790 N N . ILE A 1 109 ? 19.938 -3.281 -10.75 1 89.56 109 ILE A N 1
ATOM 791 C CA . ILE A 1 109 ? 20.281 -3.342 -9.336 1 89.56 109 ILE A CA 1
ATOM 792 C C . ILE A 1 109 ? 20.906 -4.695 -9.016 1 89.56 109 ILE A C 1
ATOM 794 O O . ILE A 1 109 ? 20.312 -5.742 -9.266 1 89.56 109 ILE A O 1
ATOM 798 N N . GLU A 1 110 ? 22.094 -4.652 -8.445 1 89.88 110 GLU A N 1
ATOM 799 C CA . GLU A 1 110 ? 22.828 -5.855 -8.07 1 89.88 110 GLU A CA 1
ATOM 800 C C . GLU A 1 110 ? 22.891 -6.848 -9.227 1 89.88 110 GLU A C 1
ATOM 802 O O . GLU A 1 110 ? 22.609 -8.031 -9.055 1 89.88 110 GLU A O 1
ATOM 807 N N . GLY A 1 111 ? 23.031 -6.305 -10.367 1 93.56 111 GLY A N 1
ATOM 808 C CA . GLY A 1 111 ? 23.25 -7.137 -11.539 1 93.56 111 GLY A CA 1
ATOM 809 C C . GLY A 1 111 ? 21.953 -7.652 -12.156 1 93.56 111 GLY A C 1
ATOM 810 O O . GLY A 1 111 ? 21.984 -8.328 -13.188 1 93.56 111 GLY A O 1
ATOM 811 N N . ILE A 1 112 ? 20.891 -7.375 -11.562 1 96.5 112 ILE A N 1
ATOM 812 C CA . ILE A 1 112 ? 19.594 -7.816 -12.078 1 96.5 112 ILE A CA 1
ATOM 813 C C . ILE A 1 112 ? 19.062 -6.781 -13.062 1 96.5 112 ILE A C 1
ATOM 815 O O . ILE A 1 112 ? 19 -5.59 -12.758 1 96.5 112 ILE A O 1
ATOM 819 N N . ALA A 1 113 ? 18.625 -7.223 -14.219 1 97.31 113 ALA A N 1
ATOM 820 C CA . ALA A 1 113 ? 18.188 -6.34 -15.297 1 97.31 113 ALA A CA 1
ATOM 821 C C . ALA A 1 113 ? 16.891 -5.613 -14.906 1 97.31 113 ALA A C 1
ATOM 823 O O . ALA A 1 113 ? 16 -6.207 -14.297 1 97.31 113 ALA A O 1
ATOM 824 N N . PRO A 1 114 ? 16.781 -4.301 -15.336 1 97.06 114 PRO A N 1
ATOM 825 C CA . PRO A 1 114 ? 15.492 -3.629 -15.148 1 97.06 114 PRO A CA 1
ATOM 826 C C . PRO A 1 114 ? 14.328 -4.379 -15.797 1 97.06 114 PRO A C 1
ATOM 828 O O . PRO A 1 114 ? 14.484 -4.938 -16.891 1 97.06 114 PRO A O 1
ATOM 831 N N . GLY A 1 115 ? 13.211 -4.367 -15.109 1 98 115 GLY A N 1
ATOM 832 C CA . GLY A 1 115 ? 12.031 -5.055 -15.625 1 98 115 GLY A CA 1
ATOM 833 C C . GLY A 1 115 ? 11.898 -6.473 -15.102 1 98 115 GLY A C 1
ATOM 834 O O . GLY A 1 115 ? 10.891 -7.141 -15.367 1 98 115 GLY A O 1
ATOM 835 N N . THR A 1 116 ? 12.859 -6.957 -14.273 1 98.75 116 THR A N 1
ATOM 836 C CA . THR A 1 116 ? 12.805 -8.297 -13.703 1 98.75 116 THR A CA 1
ATOM 837 C C . THR A 1 116 ? 11.984 -8.297 -12.414 1 98.75 116 THR A C 1
ATOM 839 O O . THR A 1 116 ? 12.375 -7.672 -11.43 1 98.75 116 THR A O 1
ATOM 842 N N . ILE A 1 117 ? 10.898 -9.078 -12.43 1 98.81 117 ILE A N 1
ATOM 843 C CA . ILE A 1 117 ? 10 -9.102 -11.273 1 98.81 117 ILE A CA 1
ATOM 844 C C . ILE A 1 117 ? 9.781 -10.539 -10.82 1 98.81 117 ILE A C 1
ATOM 846 O O . ILE A 1 117 ? 9.492 -11.422 -11.633 1 98.81 117 ILE A O 1
ATOM 850 N N . CYS A 1 118 ? 9.984 -10.742 -9.555 1 98.94 118 CYS A N 1
ATOM 851 C CA . CYS A 1 118 ? 9.656 -12.008 -8.906 1 98.94 118 CYS A CA 1
ATOM 852 C C . CYS A 1 118 ? 8.312 -11.93 -8.203 1 98.94 118 CYS A C 1
ATOM 854 O O . CYS A 1 118 ? 7.98 -10.906 -7.602 1 98.94 118 CYS A O 1
ATOM 856 N N . PHE A 1 119 ? 7.598 -13.055 -8.273 1 98.94 119 PHE A N 1
ATOM 857 C CA . PHE A 1 119 ? 6.238 -13.117 -7.742 1 98.94 119 PHE A CA 1
ATOM 858 C C . PHE A 1 119 ? 6.082 -14.297 -6.785 1 98.94 119 PHE A C 1
ATOM 860 O O . PHE A 1 119 ? 6.77 -15.305 -6.918 1 98.94 119 PHE A O 1
ATOM 867 N N . ALA A 1 120 ? 5.164 -14.141 -5.895 1 98.94 120 ALA A N 1
ATOM 868 C CA . ALA A 1 120 ? 4.648 -15.266 -5.109 1 98.94 120 ALA A CA 1
ATOM 869 C C . ALA A 1 120 ? 3.145 -15.133 -4.891 1 98.94 120 ALA A C 1
ATOM 871 O O . ALA A 1 120 ? 2.633 -14.031 -4.691 1 98.94 120 ALA A O 1
ATOM 872 N N . TRP A 1 121 ? 2.457 -16.188 -5.023 1 98.88 121 TRP A N 1
ATOM 873 C CA . TRP A 1 121 ? 1.044 -16.344 -4.695 1 98.88 121 TRP A CA 1
ATOM 874 C C . TRP A 1 121 ? 0.849 -17.406 -3.619 1 98.88 121 TRP A C 1
ATOM 876 O O . TRP A 1 121 ? 1.29 -18.547 -3.779 1 98.88 121 TRP A O 1
ATOM 886 N N . LEU A 1 122 ? 0.241 -17.047 -2.578 1 98.75 122 LEU A N 1
ATOM 887 C CA . LEU A 1 122 ? -0.039 -17.969 -1.487 1 98.75 122 LEU A CA 1
ATOM 888 C C . LEU A 1 122 ? -1.536 -18.047 -1.206 1 98.75 122 LEU A C 1
ATOM 890 O O . LEU A 1 122 ? -2.191 -17.016 -1.041 1 98.75 122 LEU A O 1
ATOM 894 N N . PHE A 1 123 ? -2.098 -19.25 -1.186 1 98.5 123 PHE A N 1
ATOM 895 C CA . PHE A 1 123 ? -3.514 -19.484 -0.925 1 98.5 123 PHE A CA 1
ATOM 896 C C . PHE A 1 123 ? -3.699 -20.312 0.345 1 98.5 123 PHE A C 1
ATOM 898 O O . PHE A 1 123 ? -3.029 -21.328 0.536 1 98.5 123 PHE A O 1
ATOM 905 N N . ALA A 1 124 ? -4.574 -19.859 1.187 1 96.94 124 ALA A N 1
ATOM 906 C CA . ALA A 1 124 ? -5.012 -20.703 2.293 1 96.94 124 ALA A CA 1
ATOM 907 C C . ALA A 1 124 ? -6.004 -21.766 1.815 1 96.94 124 ALA A C 1
ATOM 909 O O . ALA A 1 124 ? -7.059 -21.438 1.27 1 96.94 124 ALA A O 1
ATOM 910 N N . VAL A 1 125 ? -5.656 -22.922 1.896 1 93.44 125 VAL A N 1
ATOM 911 C CA . VAL A 1 125 ? -6.5 -24.047 1.527 1 93.44 125 VAL A CA 1
ATOM 912 C C . VAL A 1 125 ? -6.641 -25 2.715 1 93.44 125 VAL A C 1
ATOM 914 O O . VAL A 1 125 ? -5.699 -25.719 3.055 1 93.44 125 VAL A O 1
ATOM 917 N N . LYS A 1 126 ? -7.805 -24.938 3.367 1 85.44 126 LYS A N 1
ATOM 918 C CA . LYS A 1 126 ? -8.078 -25.719 4.578 1 85.44 126 LYS A CA 1
ATOM 919 C C . LYS A 1 126 ? -7.02 -25.438 5.648 1 85.44 126 LYS A C 1
ATOM 921 O O . LYS A 1 126 ? -6.762 -24.281 5.996 1 85.44 126 LYS A O 1
ATOM 926 N N . ASP A 1 127 ? -6.164 -26.156 6.027 1 86.62 127 ASP A N 1
ATOM 927 C CA . ASP A 1 127 ? -5.191 -25.953 7.098 1 86.62 127 ASP A CA 1
ATOM 928 C C . ASP A 1 127 ? -3.77 -25.922 6.547 1 86.62 127 ASP A C 1
ATOM 930 O O . ASP A 1 127 ? -2.811 -26.203 7.277 1 86.62 127 ASP A O 1
ATOM 934 N N . ARG A 1 128 ? -3.793 -25.688 5.207 1 92.69 128 ARG A N 1
ATOM 935 C CA . ARG A 1 128 ? -2.488 -25.625 4.555 1 92.69 128 ARG A CA 1
ATOM 936 C C . ARG A 1 128 ? -2.398 -24.406 3.641 1 92.69 128 ARG A C 1
ATOM 938 O O . ARG A 1 128 ? -3.367 -23.656 3.498 1 92.69 128 ARG A O 1
ATOM 945 N N . TYR A 1 129 ? -1.168 -24.203 3.201 1 96.56 129 TYR A N 1
ATOM 946 C CA . TYR A 1 129 ? -0.961 -23.156 2.207 1 96.56 129 TYR A CA 1
ATOM 947 C C . TYR A 1 129 ? -0.469 -23.734 0.891 1 96.56 129 TYR A C 1
ATOM 949 O O . TYR A 1 129 ? 0.368 -24.641 0.882 1 96.56 129 TYR A O 1
ATOM 957 N N . ALA A 1 130 ? -1.102 -23.375 -0.183 1 98.12 130 ALA A N 1
ATOM 958 C CA . ALA A 1 130 ? -0.542 -23.609 -1.512 1 98.12 130 ALA A CA 1
ATOM 959 C C . ALA A 1 130 ? 0.284 -22.406 -1.977 1 98.12 130 ALA A C 1
ATOM 961 O O . ALA A 1 130 ? -0.154 -21.266 -1.864 1 98.12 130 ALA A O 1
ATOM 962 N N . SER A 1 131 ? 1.455 -22.719 -2.422 1 98.44 131 SER A N 1
ATOM 963 C CA . SER A 1 131 ? 2.379 -21.641 -2.783 1 98.44 131 SER A CA 1
ATOM 964 C C . SER A 1 131 ? 2.852 -21.797 -4.227 1 98.44 131 SER A C 1
ATOM 966 O O . SER A 1 131 ? 3.152 -22.891 -4.68 1 98.44 131 SER A O 1
ATOM 968 N N . PHE A 1 132 ? 2.855 -20.688 -4.957 1 98.88 132 PHE A N 1
ATOM 969 C CA . PHE A 1 132 ? 3.377 -20.594 -6.316 1 98.88 132 PHE A CA 1
ATOM 970 C C . PHE A 1 132 ? 4.305 -19.391 -6.457 1 98.88 132 PHE A C 1
ATOM 972 O O . PHE A 1 132 ? 4.055 -18.344 -5.867 1 98.88 132 PHE A O 1
ATOM 979 N N . THR A 1 133 ? 5.371 -19.578 -7.16 1 98.81 133 THR A N 1
ATOM 980 C CA . THR A 1 133 ? 6.285 -18.469 -7.418 1 98.81 133 THR A CA 1
ATOM 981 C C . THR A 1 133 ? 6.66 -18.406 -8.898 1 98.81 133 THR A C 1
ATOM 983 O O . THR A 1 133 ? 6.426 -19.359 -9.641 1 98.81 133 THR A O 1
ATOM 986 N N . GLY A 1 134 ? 7.129 -17.266 -9.336 1 98.69 134 GLY A N 1
ATOM 987 C CA . GLY A 1 134 ? 7.609 -17.094 -10.695 1 98.69 134 GLY A CA 1
ATOM 988 C C . GLY A 1 134 ? 8.375 -15.805 -10.898 1 98.69 134 GLY A C 1
ATOM 989 O O . GLY A 1 134 ? 8.352 -14.922 -10.039 1 98.69 134 GLY A O 1
ATOM 990 N N . THR A 1 135 ? 9.133 -15.812 -11.961 1 98.75 135 THR A N 1
ATOM 991 C CA . THR A 1 135 ? 9.867 -14.617 -12.367 1 98.75 135 THR A CA 1
ATOM 992 C C . THR A 1 135 ? 9.555 -14.266 -13.82 1 98.75 135 THR A C 1
ATOM 994 O O . THR A 1 135 ? 9.453 -15.148 -14.68 1 98.75 135 THR A O 1
ATOM 997 N N . ARG A 1 136 ? 9.328 -13.023 -14.047 1 98.62 136 ARG A N 1
ATOM 998 C CA . ARG A 1 136 ? 9.055 -12.547 -15.398 1 98.62 136 ARG A CA 1
ATOM 999 C C . ARG A 1 136 ? 9.797 -11.242 -15.68 1 98.62 136 ARG A C 1
ATOM 1001 O O . ARG A 1 136 ? 10.133 -10.5 -14.75 1 98.62 136 ARG A O 1
ATOM 1008 N N . HIS A 1 137 ? 10.039 -11.039 -16.969 1 98.5 137 HIS A N 1
ATOM 1009 C CA . HIS A 1 137 ? 10.633 -9.789 -17.422 1 98.5 137 HIS A CA 1
ATOM 1010 C C . HIS A 1 137 ? 9.617 -8.938 -18.188 1 98.5 137 HIS A C 1
ATOM 1012 O O . HIS A 1 137 ? 8.922 -9.438 -19.062 1 98.5 137 HIS A O 1
ATOM 1018 N N . PHE A 1 138 ? 9.578 -7.664 -17.828 1 98.38 138 PHE A N 1
ATOM 1019 C CA . PHE A 1 138 ? 8.68 -6.711 -18.469 1 98.38 138 PHE A CA 1
ATOM 1020 C C . PHE A 1 138 ? 9.477 -5.578 -19.109 1 98.38 138 PHE A C 1
ATOM 1022 O O . PHE A 1 138 ? 10.453 -5.098 -18.547 1 98.38 138 PHE A O 1
ATOM 1029 N N . GLU A 1 139 ? 8.969 -5.191 -20.266 1 96.94 139 GLU A N 1
ATOM 1030 C CA . GLU A 1 139 ? 9.586 -4.062 -20.953 1 96.94 139 GLU A CA 1
ATOM 1031 C C . GLU A 1 139 ? 8.875 -2.756 -20.625 1 96.94 139 GLU A C 1
ATOM 1033 O O . GLU A 1 139 ? 7.699 -2.758 -20.266 1 96.94 139 GLU A O 1
ATOM 1038 N N . GLY A 1 140 ? 9.641 -1.603 -20.781 1 96.19 140 GLY A N 1
ATOM 1039 C CA . GLY A 1 140 ? 9.062 -0.285 -20.562 1 96.19 140 GLY A CA 1
ATOM 1040 C C . GLY A 1 140 ? 9.781 0.51 -19.5 1 96.19 140 GLY A C 1
ATOM 1041 O O . GLY A 1 140 ? 10.797 0.063 -18.953 1 96.19 140 GLY A O 1
ATOM 1042 N N . ASP A 1 141 ? 9.273 1.726 -19.297 1 93.94 141 ASP A N 1
ATOM 1043 C CA . ASP A 1 141 ? 9.828 2.527 -18.219 1 93.94 141 ASP A CA 1
ATOM 1044 C C . ASP A 1 141 ? 9.344 2.021 -16.859 1 93.94 141 ASP A C 1
ATOM 1046 O O . ASP A 1 141 ? 8.57 1.062 -16.781 1 93.94 141 ASP A O 1
ATOM 1050 N N . ARG A 1 142 ? 9.844 2.584 -15.781 1 93.56 142 ARG A N 1
ATOM 1051 C CA . ARG A 1 142 ? 9.586 2.145 -14.414 1 93.56 142 ARG A CA 1
ATOM 1052 C C . ARG A 1 142 ? 8.094 1.979 -14.164 1 93.56 142 ARG A C 1
ATOM 1054 O O . ARG A 1 142 ? 7.648 0.918 -13.719 1 93.56 142 ARG A O 1
ATOM 1061 N N . LEU A 1 143 ? 7.309 3.01 -14.445 1 92.38 143 LEU A N 1
ATOM 1062 C CA . LEU A 1 143 ? 5.871 2.98 -14.188 1 92.38 143 LEU A CA 1
ATOM 1063 C C . LEU A 1 143 ? 5.191 1.908 -15.031 1 92.38 143 LEU A C 1
ATOM 1065 O O . LEU A 1 143 ? 4.305 1.198 -14.547 1 92.38 143 LEU A O 1
ATOM 1069 N N . GLU A 1 144 ? 5.547 1.812 -16.266 1 94.5 144 GLU A N 1
ATOM 1070 C CA . GLU A 1 144 ? 4.984 0.796 -17.156 1 94.5 144 GLU A CA 1
ATOM 1071 C C . GLU A 1 144 ? 5.262 -0.609 -16.625 1 94.5 144 GLU A C 1
ATOM 1073 O O . GLU A 1 144 ? 4.383 -1.475 -16.656 1 94.5 144 GLU A O 1
ATOM 1078 N N . VAL A 1 145 ? 6.465 -0.845 -16.141 1 96.69 145 VAL A N 1
ATOM 1079 C CA . VAL A 1 145 ? 6.848 -2.135 -15.578 1 96.69 145 VAL A CA 1
ATOM 1080 C C . VAL A 1 145 ? 6.023 -2.414 -14.328 1 96.69 145 VAL A C 1
ATOM 1082 O O . VAL A 1 145 ? 5.512 -3.521 -14.141 1 96.69 145 VAL A O 1
ATOM 1085 N N . GLN A 1 146 ? 5.871 -1.445 -13.477 1 96.75 146 GLN A N 1
ATOM 1086 C CA . GLN A 1 146 ? 5.105 -1.594 -12.242 1 96.75 146 GLN A CA 1
ATOM 1087 C C . GLN A 1 146 ? 3.658 -1.977 -12.539 1 96.75 146 GLN A C 1
ATOM 1089 O O . GLN A 1 146 ? 3.111 -2.891 -11.922 1 96.75 146 GLN A O 1
ATOM 1094 N N . ILE A 1 147 ? 3.061 -1.31 -13.461 1 95.62 147 ILE A N 1
ATOM 1095 C CA . ILE A 1 147 ? 1.668 -1.561 -13.82 1 95.62 147 ILE A CA 1
ATOM 1096 C C . ILE A 1 147 ? 1.539 -2.943 -14.453 1 95.62 147 ILE A C 1
ATOM 1098 O O . ILE A 1 147 ? 0.674 -3.732 -14.062 1 95.62 147 ILE A O 1
ATOM 1102 N N . ALA A 1 148 ? 2.414 -3.227 -15.422 1 97.38 148 ALA A N 1
ATOM 1103 C CA . ALA A 1 148 ? 2.361 -4.512 -16.109 1 97.38 148 ALA A CA 1
ATOM 1104 C C . ALA A 1 148 ? 2.559 -5.668 -15.133 1 97.38 148 ALA A C 1
ATOM 1106 O O . ALA A 1 148 ? 1.857 -6.68 -15.211 1 97.38 148 ALA A O 1
ATOM 1107 N N . ALA A 1 149 ? 3.521 -5.559 -14.25 1 98.5 149 ALA A N 1
ATOM 1108 C CA . ALA A 1 149 ? 3.791 -6.586 -13.25 1 98.5 149 ALA A CA 1
ATOM 1109 C C . ALA A 1 149 ? 2.594 -6.777 -12.32 1 98.5 149 ALA A C 1
ATOM 1111 O O . ALA A 1 149 ? 2.225 -7.906 -12 1 98.5 149 ALA A O 1
ATOM 1112 N N . SER A 1 150 ? 2.014 -5.695 -11.867 1 98.5 150 SER A N 1
ATOM 1113 C CA . SER A 1 150 ? 0.845 -5.746 -11 1 98.5 150 SER A CA 1
ATOM 1114 C C . SER A 1 150 ? -0.316 -6.469 -11.672 1 98.5 150 SER A C 1
ATOM 1116 O O . SER A 1 150 ? -0.958 -7.328 -11.07 1 98.5 150 SER A O 1
ATOM 1118 N N . LEU A 1 151 ? -0.581 -6.09 -12.922 1 97.94 151 LEU A N 1
ATOM 1119 C CA . LEU A 1 151 ? -1.673 -6.699 -13.672 1 97.94 151 LEU A CA 1
ATOM 1120 C C . LEU A 1 151 ? -1.422 -8.188 -13.883 1 97.94 151 LEU A C 1
ATOM 1122 O O . LEU A 1 151 ? -2.332 -9.008 -13.727 1 97.94 151 LEU A O 1
ATOM 1126 N N . TYR A 1 152 ? -0.206 -8.539 -14.203 1 98.5 152 TYR A N 1
ATOM 1127 C CA . TYR A 1 152 ? 0.151 -9.938 -14.391 1 98.5 152 TYR A CA 1
ATOM 1128 C C . TYR A 1 152 ? -0.092 -10.734 -13.109 1 98.5 152 TYR A C 1
ATOM 1130 O O . TYR A 1 152 ? -0.684 -11.812 -13.148 1 98.5 152 TYR A O 1
ATOM 1138 N N . ALA A 1 153 ? 0.413 -10.219 -12.008 1 98.81 153 ALA A N 1
ATOM 1139 C CA . ALA A 1 153 ? 0.242 -10.875 -10.711 1 98.81 153 ALA A CA 1
ATOM 1140 C C . ALA A 1 153 ? -1.231 -11.156 -10.43 1 98.81 153 ALA A C 1
ATOM 1142 O O . ALA A 1 153 ? -1.59 -12.258 -10 1 98.81 153 ALA A O 1
ATOM 1143 N N . LEU A 1 154 ? -2.059 -10.195 -10.656 1 98.62 154 LEU A N 1
ATOM 1144 C CA . LEU A 1 154 ? -3.488 -10.312 -10.391 1 98.62 154 LEU A CA 1
ATOM 1145 C C . LEU A 1 154 ? -4.141 -11.289 -11.367 1 98.62 154 LEU A C 1
ATOM 1147 O O . LEU A 1 154 ? -5.023 -12.062 -10.977 1 98.62 154 LEU A O 1
ATOM 1151 N N . GLU A 1 155 ? -3.715 -11.242 -12.609 1 98.12 155 GLU A N 1
ATOM 1152 C CA . GLU A 1 155 ? -4.266 -12.117 -13.641 1 98.12 155 GLU A CA 1
ATOM 1153 C C . GLU A 1 155 ? -4.031 -13.586 -13.305 1 98.12 155 GLU A C 1
ATOM 1155 O O . GLU A 1 155 ? -4.844 -14.453 -13.641 1 98.12 155 GLU A O 1
ATOM 1160 N N . GLN A 1 156 ? -2.945 -13.859 -12.664 1 98.62 156 GLN A N 1
ATOM 1161 C CA . GLN A 1 156 ? -2.58 -15.234 -12.359 1 98.62 156 GLN A CA 1
ATOM 1162 C C . GLN A 1 156 ? -3.391 -15.773 -11.18 1 98.62 156 GLN A C 1
ATOM 1164 O O . GLN A 1 156 ? -3.393 -16.969 -10.914 1 98.62 156 GLN A O 1
ATOM 1169 N N . LEU A 1 157 ? -4.086 -14.953 -10.477 1 98.5 157 LEU A N 1
ATOM 1170 C CA . LEU A 1 157 ? -4.805 -15.328 -9.266 1 98.5 157 LEU A CA 1
ATOM 1171 C C . LEU A 1 157 ? -5.77 -16.484 -9.547 1 98.5 157 LEU A C 1
ATOM 1173 O O . LEU A 1 157 ? -5.723 -17.516 -8.867 1 98.5 157 LEU A O 1
ATOM 1177 N N . GLN A 1 158 ? -6.605 -16.344 -10.578 1 98.06 158 GLN A N 1
ATOM 1178 C CA . GLN A 1 158 ? -7.652 -17.328 -10.836 1 98.06 158 GLN A CA 1
ATOM 1179 C C . GLN A 1 158 ? -7.059 -18.672 -11.258 1 98.06 158 GLN A C 1
ATOM 1181 O O . GLN A 1 158 ? -7.395 -19.719 -10.688 1 98.06 158 GLN A O 1
ATOM 1186 N N . PRO A 1 159 ? -6.184 -18.688 -12.305 1 98.38 159 PRO A N 1
ATOM 1187 C CA . PRO A 1 159 ? -5.645 -20 -12.688 1 98.38 159 PRO A CA 1
ATOM 1188 C C . PRO A 1 159 ? -4.832 -20.656 -11.578 1 98.38 159 PRO A C 1
ATOM 1190 O O . PRO A 1 159 ? -4.871 -21.875 -11.414 1 98.38 159 PRO A O 1
ATOM 1193 N N . LEU A 1 160 ? -4.129 -19.938 -10.75 1 98.69 160 LEU A N 1
ATOM 1194 C CA . LEU A 1 160 ? -3.322 -20.516 -9.688 1 98.69 160 LEU A CA 1
ATOM 1195 C C . LEU A 1 160 ? -4.203 -20.984 -8.523 1 98.69 160 LEU A C 1
ATOM 1197 O O . LEU A 1 160 ? -3.898 -21.969 -7.867 1 98.69 160 LEU A O 1
ATOM 1201 N N . HIS A 1 161 ? -5.277 -20.203 -8.25 1 98.38 161 HIS A N 1
ATOM 1202 C CA . HIS A 1 161 ? -6.223 -20.656 -7.238 1 98.38 161 HIS A CA 1
ATOM 1203 C C . HIS A 1 161 ? -6.832 -22 -7.609 1 98.38 161 HIS A C 1
ATOM 1205 O O . HIS A 1 161 ? -6.977 -22.875 -6.754 1 98.38 161 HIS A O 1
ATOM 1211 N N . SER A 1 162 ? -7.16 -22.141 -8.914 1 97.69 162 SER A N 1
ATOM 1212 C CA . SER A 1 162 ? -7.691 -23.406 -9.406 1 97.69 162 SER A CA 1
ATOM 1213 C C . SER A 1 162 ? -6.707 -24.547 -9.18 1 97.69 162 SER A C 1
ATOM 1215 O O . SER A 1 162 ? -7.102 -25.656 -8.781 1 97.69 162 SER A O 1
ATOM 1217 N N . LYS A 1 163 ? -5.453 -24.281 -9.445 1 98.12 163 LYS A N 1
ATOM 1218 C CA . LYS A 1 163 ? -4.418 -25.281 -9.188 1 98.12 163 LYS A CA 1
ATOM 1219 C C . LYS A 1 163 ? -4.34 -25.625 -7.707 1 98.12 163 LYS A C 1
ATOM 1221 O O . LYS A 1 163 ? -4.211 -26.797 -7.344 1 98.12 163 LYS A O 1
ATOM 1226 N N . ALA A 1 164 ? -4.41 -24.625 -6.91 1 97.69 164 ALA A N 1
ATOM 1227 C CA . ALA A 1 164 ? -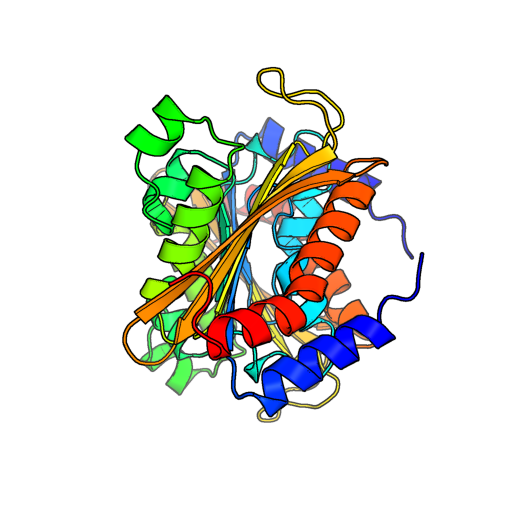4.363 -24.828 -5.465 1 97.69 164 ALA A CA 1
ATOM 1228 C C . ALA A 1 164 ? -5.508 -25.719 -4.996 1 97.69 164 ALA A C 1
ATOM 1230 O O . ALA A 1 164 ? -5.309 -26.625 -4.172 1 97.69 164 ALA A O 1
ATOM 1231 N N . LEU A 1 165 ? -6.656 -25.531 -5.539 1 96.06 165 LEU A N 1
ATOM 1232 C CA . LEU A 1 165 ? -7.836 -26.297 -5.16 1 96.06 165 LEU A CA 1
ATOM 1233 C C . LEU A 1 165 ? -7.703 -27.75 -5.602 1 96.06 165 LEU A C 1
ATOM 1235 O O . LEU A 1 165 ? -8.32 -28.641 -5.012 1 96.06 165 LEU A O 1
ATOM 1239 N N . ARG A 1 166 ? -6.859 -27.953 -6.605 1 96.25 166 ARG A N 1
ATOM 1240 C CA . ARG A 1 166 ? -6.613 -29.312 -7.078 1 96.25 166 ARG A CA 1
ATOM 1241 C C . ARG A 1 166 ? -5.473 -29.969 -6.305 1 96.25 166 ARG A C 1
ATOM 1243 O O . ARG A 1 166 ? -5.035 -31.062 -6.645 1 96.25 166 ARG A O 1
ATOM 1250 N N . GLY A 1 167 ? -4.918 -29.234 -5.391 1 94.56 167 GLY A N 1
ATOM 1251 C CA . GLY A 1 167 ? -3.918 -29.797 -4.496 1 94.56 167 GLY A CA 1
ATOM 1252 C C . GLY A 1 167 ? -2.494 -29.516 -4.938 1 94.56 167 GLY A C 1
ATOM 1253 O O . GLY A 1 167 ? -1.544 -30.062 -4.375 1 94.56 167 GLY A O 1
ATOM 1254 N N . GLU A 1 168 ? -2.354 -28.609 -5.918 1 95 168 GLU A N 1
ATOM 1255 C CA . GLU A 1 168 ? -1.017 -28.25 -6.379 1 95 168 GLU A CA 1
ATOM 1256 C C . GLU A 1 168 ? -0.418 -27.141 -5.527 1 95 168 GLU A C 1
ATOM 1258 O O . GLU A 1 168 ? -1.146 -26.297 -5.004 1 95 168 GLU A O 1
ATOM 1263 N N . GLY A 1 169 ? 0.896 -27.188 -5.375 1 93.38 169 GLY A N 1
ATOM 1264 C CA . GLY A 1 169 ? 1.586 -26.125 -4.668 1 93.38 169 GLY A CA 1
ATOM 1265 C C . GLY A 1 169 ? 1.623 -26.328 -3.166 1 93.38 169 GLY A C 1
ATOM 1266 O O . GLY A 1 169 ? 1.965 -25.406 -2.416 1 93.38 169 GLY A O 1
ATOM 1267 N N . LEU A 1 170 ? 1.12 -27.469 -2.781 1 90.25 170 LEU A N 1
ATOM 1268 C CA . LEU A 1 170 ? 1.057 -27.75 -1.352 1 90.25 170 LEU A CA 1
ATOM 1269 C C . LEU A 1 170 ? 2.408 -28.219 -0.833 1 90.25 170 LEU A C 1
ATOM 1271 O O . LEU A 1 170 ? 3.176 -28.859 -1.569 1 90.25 170 LEU A O 1
ATOM 1275 N N . MET B 1 1 ? -5.375 13.898 -18.141 1 36.59 1 MET B N 1
ATOM 1276 C CA . MET B 1 1 ? -4.672 13.25 -17.031 1 36.59 1 MET B CA 1
ATOM 1277 C C . MET B 1 1 ? -3.535 14.125 -16.531 1 36.59 1 MET B C 1
ATOM 1279 O O . MET B 1 1 ? -2.564 14.375 -17.234 1 36.59 1 MET B O 1
ATOM 1283 N N . ASP B 1 2 ? -3.879 15.18 -15.734 1 56.78 2 ASP B N 1
ATOM 1284 C CA . ASP B 1 2 ? -3.006 16.281 -15.336 1 56.78 2 ASP B CA 1
ATOM 1285 C C . ASP B 1 2 ? -1.646 15.758 -14.867 1 56.78 2 ASP B C 1
ATOM 1287 O O . ASP B 1 2 ? -1.545 14.641 -14.359 1 56.78 2 ASP B O 1
ATOM 1291 N N . ASP B 1 3 ? -0.658 16.141 -15.609 1 77 3 ASP B N 1
ATOM 1292 C CA . ASP B 1 3 ? 0.767 15.836 -15.523 1 77 3 ASP B CA 1
ATOM 1293 C C . ASP B 1 3 ? 1.34 16.234 -14.164 1 77 3 ASP B C 1
ATOM 1295 O O . ASP B 1 3 ? 1.664 17.406 -13.953 1 77 3 ASP B O 1
ATOM 1299 N N . TYR B 1 4 ? 1.041 15.414 -13.141 1 90.88 4 TYR B N 1
ATOM 1300 C CA . TYR B 1 4 ? 1.507 15.734 -11.797 1 90.88 4 TYR B CA 1
ATOM 1301 C C . TYR B 1 4 ? 2.943 15.266 -11.594 1 90.88 4 TYR B C 1
ATOM 1303 O O . TYR B 1 4 ? 3.455 15.297 -10.469 1 90.88 4 TYR B O 1
ATOM 1311 N N . GLN B 1 5 ? 3.592 14.969 -12.617 1 89.94 5 GLN B N 1
ATOM 1312 C CA . GLN B 1 5 ? 4.934 14.398 -12.516 1 89.94 5 GLN B CA 1
ATOM 1313 C C . GLN B 1 5 ? 5.926 15.43 -11.977 1 89.94 5 GLN B C 1
ATOM 1315 O O . GLN B 1 5 ? 6.773 15.102 -11.141 1 89.94 5 GLN B O 1
ATOM 1320 N N . SER B 1 6 ? 5.781 16.656 -12.477 1 93.06 6 SER B N 1
ATOM 1321 C CA . SER B 1 6 ? 6.676 17.703 -12.008 1 93.06 6 SER B CA 1
ATOM 1322 C C . SER B 1 6 ? 6.5 17.953 -10.516 1 93.06 6 SER B C 1
ATOM 1324 O O . SER B 1 6 ? 7.473 18.188 -9.797 1 93.06 6 SER B O 1
ATOM 1326 N N . GLU B 1 7 ? 5.273 17.906 -10.102 1 94.88 7 GLU B N 1
ATOM 1327 C CA . GLU B 1 7 ? 4.992 18.109 -8.68 1 94.88 7 GLU B CA 1
ATOM 1328 C C . GLU B 1 7 ? 5.535 16.969 -7.836 1 94.88 7 GLU B C 1
ATOM 1330 O O . GLU B 1 7 ? 6.094 17.188 -6.762 1 94.88 7 GLU B O 1
ATOM 1335 N N . LEU B 1 8 ? 5.414 15.781 -8.273 1 96.44 8 LEU B N 1
ATOM 1336 C CA . LEU B 1 8 ? 5.91 14.609 -7.559 1 96.44 8 LEU B CA 1
ATOM 1337 C C . LEU B 1 8 ? 7.43 14.656 -7.438 1 96.44 8 LEU B C 1
ATOM 1339 O O . LEU B 1 8 ? 7.984 14.297 -6.395 1 96.44 8 LEU B O 1
ATOM 1343 N N . VAL B 1 9 ? 8.039 15.102 -8.492 1 95.88 9 VAL B N 1
ATOM 1344 C CA . VAL B 1 9 ? 9.492 15.234 -8.477 1 95.88 9 VAL B CA 1
ATOM 1345 C C . VAL B 1 9 ? 9.906 16.266 -7.43 1 95.88 9 VAL B C 1
ATOM 1347 O O . VAL B 1 9 ? 10.859 16.047 -6.672 1 95.88 9 VAL B O 1
ATOM 1350 N N . ARG B 1 10 ? 9.195 17.312 -7.387 1 96.5 10 ARG B N 1
ATOM 1351 C CA . ARG B 1 10 ? 9.484 18.344 -6.398 1 96.5 10 ARG B CA 1
ATOM 1352 C C . ARG B 1 10 ? 9.297 17.812 -4.98 1 96.5 10 ARG B C 1
ATOM 1354 O O . ARG B 1 10 ? 10.109 18.094 -4.094 1 96.5 10 ARG B O 1
ATOM 1361 N N . ILE B 1 11 ? 8.234 17.109 -4.746 1 97.25 11 ILE B N 1
ATOM 1362 C CA . ILE B 1 11 ? 7.934 16.531 -3.436 1 97.25 11 ILE B CA 1
ATOM 1363 C C . ILE B 1 11 ? 9.031 15.547 -3.041 1 97.25 11 ILE B C 1
ATOM 1365 O O . ILE B 1 11 ? 9.531 15.578 -1.912 1 97.25 11 ILE B O 1
ATOM 1369 N N . THR B 1 12 ? 9.391 14.695 -3.934 1 97 12 THR B N 1
ATOM 1370 C CA . THR B 1 12 ? 10.422 13.695 -3.674 1 97 12 THR B CA 1
ATOM 1371 C C . THR B 1 12 ? 11.766 14.367 -3.396 1 97 12 THR B C 1
ATOM 1373 O O . THR B 1 12 ? 12.531 13.906 -2.545 1 97 12 THR B O 1
ATOM 1376 N N . GLU B 1 13 ? 12.055 15.414 -4.129 1 97.19 13 GLU B N 1
ATOM 1377 C CA . GLU B 1 13 ? 13.281 16.172 -3.885 1 97.19 13 GLU B CA 1
ATOM 1378 C C . GLU B 1 13 ? 13.273 16.797 -2.49 1 97.19 13 GLU B C 1
ATOM 1380 O O . GLU B 1 13 ? 14.312 16.828 -1.817 1 97.19 13 GLU B O 1
ATOM 1385 N N . TYR B 1 14 ? 12.188 17.297 -2.094 1 98.25 14 TYR B N 1
ATOM 1386 C CA . TYR B 1 14 ? 12.078 17.859 -0.749 1 98.25 14 TYR B CA 1
ATOM 1387 C C . TYR B 1 14 ? 12.367 16.797 0.304 1 98.25 14 TYR B C 1
ATOM 1389 O O . TYR B 1 14 ? 13.102 17.031 1.261 1 98.25 14 TYR B O 1
ATOM 1397 N N . ILE B 1 15 ? 11.695 15.586 0.163 1 98.19 15 ILE B N 1
ATOM 1398 C CA . ILE B 1 15 ? 11.898 14.477 1.087 1 98.19 15 ILE B CA 1
ATOM 1399 C C . ILE B 1 15 ? 13.383 14.133 1.165 1 98.19 15 ILE B C 1
ATOM 1401 O O . ILE B 1 15 ? 13.93 13.977 2.258 1 98.19 15 ILE B O 1
ATOM 1405 N N . ARG B 1 16 ? 13.992 14.078 0.058 1 97.25 16 ARG B N 1
ATOM 1406 C CA . ARG B 1 16 ? 15.406 13.742 -0.038 1 97.25 16 ARG B CA 1
ATOM 1407 C C . ARG B 1 16 ? 16.266 14.797 0.646 1 97.25 16 ARG B C 1
ATOM 1409 O O . ARG B 1 16 ? 17.125 14.469 1.477 1 97.25 16 ARG B O 1
ATOM 1416 N N . GLN B 1 17 ? 16.047 16.047 0.305 1 97.44 17 GLN B N 1
ATOM 1417 C CA . GLN B 1 17 ? 16.859 17.172 0.786 1 97.44 17 GLN B CA 1
ATOM 1418 C C . GLN B 1 17 ? 16.734 17.312 2.301 1 97.44 17 GLN B C 1
ATOM 1420 O O . GLN B 1 17 ? 17.672 17.781 2.955 1 97.44 17 GLN B O 1
ATOM 1425 N N . ASN B 1 18 ? 15.656 16.906 2.842 1 97.56 18 ASN B N 1
ATOM 1426 C CA . ASN B 1 18 ? 15.438 17.078 4.273 1 97.56 18 ASN B CA 1
ATOM 1427 C C . ASN B 1 18 ? 15.617 15.766 5.035 1 97.56 18 ASN B C 1
ATOM 1429 O O . ASN B 1 18 ? 15.25 15.664 6.203 1 97.56 18 ASN B O 1
ATOM 1433 N N . SER B 1 19 ? 16.062 14.695 4.383 1 96.44 19 SER B N 1
ATOM 1434 C CA . SER B 1 19 ? 16.375 13.391 4.957 1 96.44 19 SER B CA 1
ATOM 1435 C C . SER B 1 19 ? 15.164 12.781 5.652 1 96.44 19 SER B C 1
ATOM 1437 O O . SER B 1 19 ? 15.281 12.227 6.746 1 96.44 19 SER B O 1
ATOM 1439 N N . LEU B 1 20 ? 14.055 13.078 5.078 1 97.5 20 LEU B N 1
ATOM 1440 C CA . LEU B 1 20 ? 12.836 12.445 5.574 1 97.5 20 LEU B CA 1
ATOM 1441 C C . LEU B 1 20 ? 12.734 11.008 5.074 1 97.5 20 LEU B C 1
ATOM 1443 O O . LEU B 1 20 ? 13.32 10.656 4.051 1 97.5 20 LEU B O 1
ATOM 1447 N N . LEU B 1 21 ? 12.117 10.219 5.836 1 97.75 21 LEU B N 1
ATOM 1448 C CA . LEU B 1 21 ? 11.773 8.844 5.484 1 97.75 21 LEU B CA 1
ATOM 1449 C C . LEU B 1 21 ? 10.273 8.609 5.637 1 97.75 21 LEU B C 1
ATOM 1451 O O . LEU B 1 21 ? 9.742 8.664 6.75 1 97.75 21 LEU B O 1
ATOM 1455 N N . LEU B 1 22 ? 9.625 8.297 4.535 1 97.81 22 LEU B N 1
ATOM 1456 C CA . LEU B 1 22 ? 8.172 8.383 4.453 1 97.81 22 LEU B CA 1
ATOM 1457 C C . LEU B 1 22 ? 7.527 7.023 4.684 1 97.81 22 LEU B C 1
ATOM 1459 O O . LEU B 1 22 ? 7.953 6.023 4.094 1 97.81 22 LEU B O 1
ATOM 1463 N N . SER B 1 23 ? 6.566 7.012 5.547 1 98.12 23 SER B N 1
ATOM 1464 C CA . SER B 1 23 ? 5.598 5.922 5.637 1 98.12 23 SER B CA 1
ATOM 1465 C C . SER B 1 23 ? 4.184 6.414 5.348 1 98.12 23 SER B C 1
ATOM 1467 O O . SER B 1 23 ? 3.832 7.547 5.688 1 98.12 23 SER B O 1
ATOM 1469 N N . THR B 1 24 ? 3.395 5.578 4.711 1 98.38 24 THR B N 1
ATOM 1470 C CA . THR B 1 24 ? 2.006 5.941 4.449 1 98.38 24 THR B CA 1
ATOM 1471 C C . THR B 1 24 ? 1.056 4.934 5.09 1 98.38 24 THR B C 1
ATOM 1473 O O . THR B 1 24 ? 1.389 3.752 5.219 1 98.38 24 THR B O 1
ATOM 1476 N N . ALA B 1 25 ? -0.037 5.41 5.559 1 98.69 25 ALA B N 1
ATOM 1477 C CA . ALA B 1 25 ? -1.172 4.613 6.016 1 98.69 25 ALA B CA 1
ATOM 1478 C C . ALA B 1 25 ? -2.438 4.961 5.234 1 98.69 25 ALA B C 1
ATOM 1480 O O . ALA B 1 25 ? -3 6.043 5.406 1 98.69 25 ALA B O 1
ATOM 1481 N N . GLU B 1 26 ? -2.881 4.027 4.441 1 98.62 26 GLU B N 1
ATOM 1482 C CA . GLU B 1 26 ? -3.941 4.336 3.49 1 98.62 26 GLU B CA 1
ATOM 1483 C C . GLU B 1 26 ? -5.141 3.41 3.678 1 98.62 26 GLU B C 1
ATOM 1485 O O . GLU B 1 26 ? -4.98 2.191 3.764 1 98.62 26 GLU B O 1
ATOM 1490 N N . SER B 1 27 ? -6.297 3.967 3.744 1 97.44 27 SER B N 1
ATOM 1491 C CA . SER B 1 27 ? -7.531 3.195 3.664 1 97.44 27 SER B CA 1
ATOM 1492 C C . SER B 1 27 ? -8.242 3.42 2.332 1 97.44 27 SER B C 1
ATOM 1494 O O . SER B 1 27 ? -7.965 2.723 1.353 1 97.44 27 SER B O 1
ATOM 1496 N N . CYS B 1 28 ? -8.742 4.59 2.096 1 95.5 28 CYS B N 1
ATOM 1497 C CA . CYS B 1 28 ? -9.555 4.875 0.92 1 95.5 28 CYS B CA 1
ATOM 1498 C C . CYS B 1 28 ? -8.688 5.074 -0.314 1 95.5 28 CYS B C 1
ATOM 1500 O O . CYS B 1 28 ? -9.117 4.801 -1.436 1 95.5 28 CYS B O 1
ATOM 1502 N N . THR B 1 29 ? -7.465 5.57 -0.17 1 97.12 29 THR B N 1
ATOM 1503 C CA . THR B 1 29 ? -6.57 5.773 -1.305 1 97.12 29 THR B CA 1
ATOM 1504 C C . THR B 1 29 ? -5.879 4.469 -1.691 1 97.12 29 THR B C 1
ATOM 1506 O O . THR B 1 29 ? -5.383 4.328 -2.811 1 97.12 29 THR B O 1
ATOM 1509 N N . ALA B 1 30 ? -5.84 3.574 -0.803 1 96.62 30 ALA B N 1
ATOM 1510 C CA . ALA B 1 30 ? -5.52 2.166 -1.024 1 96.62 30 ALA B CA 1
ATOM 1511 C C . ALA B 1 30 ? -4.219 2.016 -1.807 1 96.62 30 ALA B C 1
ATOM 1513 O O . ALA B 1 30 ? -4.176 1.328 -2.83 1 96.62 30 ALA B O 1
ATOM 1514 N N . GLY B 1 31 ? -3.129 2.631 -1.328 1 97.5 31 GLY B N 1
ATOM 1515 C CA . GLY B 1 31 ? -1.815 2.416 -1.915 1 97.5 31 GLY B CA 1
ATOM 1516 C C . GLY B 1 31 ? -1.48 3.412 -3.01 1 97.5 31 GLY B C 1
ATOM 1517 O O . GLY B 1 31 ? -0.332 3.494 -3.451 1 97.5 31 GLY B O 1
ATOM 1518 N N . GLN B 1 32 ? -2.461 4.238 -3.434 1 96.81 32 GLN B N 1
ATOM 1519 C CA . GLN B 1 32 ? -2.252 5.215 -4.496 1 96.81 32 GLN B CA 1
ATOM 1520 C C . GLN B 1 32 ? -1.196 6.246 -4.102 1 96.81 32 GLN B C 1
ATOM 1522 O O . GLN B 1 32 ? -0.347 6.613 -4.914 1 96.81 32 GLN B O 1
ATOM 1527 N N . MET B 1 33 ? -1.238 6.648 -2.93 1 97.75 33 MET B N 1
ATOM 1528 C CA . MET B 1 33 ? -0.328 7.695 -2.477 1 97.75 33 MET B CA 1
ATOM 1529 C C . MET B 1 33 ? 1.12 7.223 -2.537 1 97.75 33 MET B C 1
ATOM 1531 O O . MET B 1 33 ? 1.968 7.879 -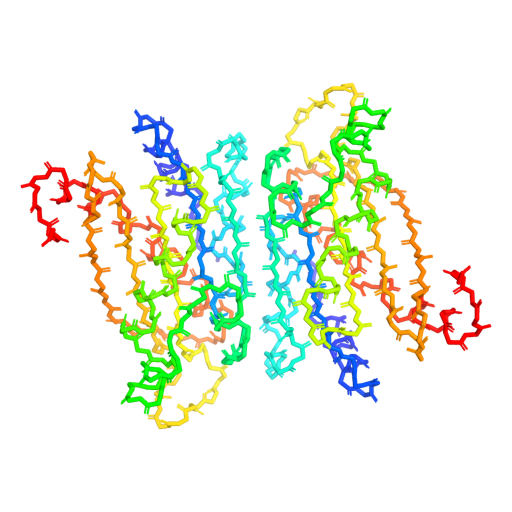3.145 1 97.75 33 MET B O 1
ATOM 1535 N N . ILE B 1 34 ? 1.384 6.098 -1.951 1 97.75 34 ILE B N 1
ATOM 1536 C CA . ILE B 1 34 ? 2.756 5.605 -1.918 1 97.75 34 ILE B CA 1
ATOM 1537 C C . ILE B 1 34 ? 3.205 5.234 -3.33 1 97.75 34 ILE B C 1
ATOM 1539 O O . ILE B 1 34 ? 4.375 5.41 -3.682 1 97.75 34 ILE B O 1
ATOM 1543 N N . SER B 1 35 ? 2.303 4.734 -4.145 1 96.5 35 SER B N 1
ATOM 1544 C CA . SER B 1 35 ? 2.637 4.379 -5.52 1 96.5 35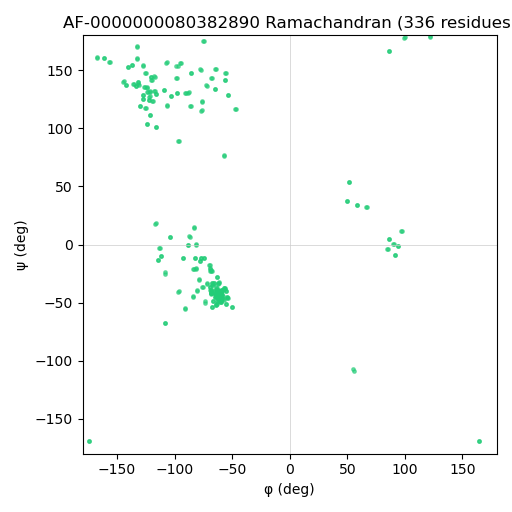 SER B CA 1
ATOM 1545 C C . SER B 1 35 ? 3.047 5.605 -6.324 1 96.5 35 SER B C 1
ATOM 1547 O O . SER B 1 35 ? 3.928 5.523 -7.184 1 96.5 35 SER B O 1
ATOM 1549 N N . LEU B 1 36 ? 2.365 6.699 -6.082 1 95.81 36 LEU B N 1
ATOM 1550 C CA . LEU B 1 36 ? 2.705 7.941 -6.77 1 95.81 36 LEU B CA 1
ATOM 1551 C C . LEU B 1 36 ? 4.141 8.359 -6.465 1 95.81 36 LEU B C 1
ATOM 1553 O O . LEU B 1 36 ? 4.898 8.695 -7.375 1 95.81 36 LEU B O 1
ATOM 1557 N N . VAL B 1 37 ? 4.527 8.289 -5.238 1 96.44 37 VAL B N 1
ATOM 1558 C CA . VAL B 1 37 ? 5.887 8.664 -4.852 1 96.44 37 VAL B CA 1
ATOM 1559 C C . VAL B 1 37 ? 6.887 7.68 -5.445 1 96.44 37 VAL B C 1
ATOM 1561 O O . VAL B 1 37 ? 7.914 8.078 -6 1 96.44 37 VAL B O 1
ATOM 1564 N N . ALA B 1 38 ? 6.559 6.398 -5.398 1 95 38 ALA B N 1
ATOM 1565 C CA . ALA B 1 38 ? 7.445 5.328 -5.844 1 95 38 ALA B CA 1
ATOM 1566 C C . ALA B 1 38 ? 7.645 5.371 -7.355 1 95 38 ALA B C 1
ATOM 1568 O O . ALA B 1 38 ? 8.602 4.789 -7.879 1 95 38 ALA B O 1
ATOM 1569 N N . SER B 1 39 ? 6.738 5.965 -8.039 1 92.75 39 SER B N 1
ATOM 1570 C CA . SER B 1 39 ? 6.832 6.023 -9.492 1 92.75 39 SER B CA 1
ATOM 1571 C C . SER B 1 39 ? 7.973 6.934 -9.938 1 92.75 39 SER B C 1
ATOM 1573 O O . SER B 1 39 ? 8.398 6.891 -11.094 1 92.75 39 SER B O 1
ATOM 1575 N N . VAL B 1 40 ? 8.398 7.812 -9.062 1 92.88 40 VAL B N 1
ATOM 1576 C CA . VAL B 1 40 ? 9.508 8.711 -9.359 1 92.88 40 VAL B CA 1
ATOM 1577 C C . VAL B 1 40 ? 10.828 7.949 -9.273 1 92.88 40 VAL B C 1
ATOM 1579 O O . VAL B 1 40 ? 11.156 7.375 -8.234 1 92.88 40 VAL B O 1
ATOM 1582 N N . PRO B 1 41 ? 11.602 7.949 -10.336 1 88.44 41 PRO B N 1
ATOM 1583 C CA . PRO B 1 41 ? 12.891 7.242 -10.297 1 88.44 41 PRO B CA 1
ATOM 1584 C C . PRO B 1 41 ? 13.758 7.68 -9.117 1 88.44 41 PRO B C 1
ATOM 1586 O O . PRO B 1 41 ? 13.922 8.875 -8.875 1 88.44 41 PRO B O 1
ATOM 1589 N N . GLY B 1 42 ? 14.25 6.66 -8.336 1 86.25 42 GLY B N 1
ATOM 1590 C CA . GLY B 1 42 ? 15.148 6.945 -7.227 1 86.25 42 GLY B CA 1
ATOM 1591 C C . GLY B 1 42 ? 14.414 7.184 -5.922 1 86.25 42 GLY B C 1
ATOM 1592 O O . GLY B 1 42 ? 15.039 7.375 -4.879 1 86.25 42 GLY B O 1
ATOM 1593 N N . ALA B 1 43 ? 13.102 7.098 -5.938 1 90.5 43 ALA B N 1
ATOM 1594 C CA . ALA B 1 43 ? 12.312 7.438 -4.754 1 90.5 43 ALA B CA 1
ATOM 1595 C C . ALA B 1 43 ? 12.25 6.266 -3.779 1 90.5 43 ALA B C 1
ATOM 1597 O O . ALA B 1 43 ? 11.82 6.422 -2.633 1 90.5 43 ALA B O 1
ATOM 1598 N N . GLY B 1 44 ? 12.648 5.125 -4.148 1 87.5 44 GLY B N 1
ATOM 1599 C CA . GLY B 1 44 ? 12.562 3.947 -3.295 1 87.5 44 GLY B CA 1
ATOM 1600 C C . GLY B 1 44 ? 13.266 4.125 -1.961 1 87.5 44 GLY B C 1
ATOM 1601 O O . GLY B 1 44 ? 12.75 3.695 -0.925 1 87.5 44 GLY B O 1
ATOM 1602 N N . GLN B 1 45 ? 14.367 4.785 -1.949 1 88.56 45 GLN B N 1
ATOM 1603 C CA . GLN B 1 45 ? 15.172 4.941 -0.74 1 88.56 45 GLN B CA 1
ATOM 1604 C C . GLN B 1 45 ? 14.531 5.945 0.217 1 88.56 45 GLN B C 1
ATOM 1606 O O . GLN B 1 45 ? 14.938 6.047 1.377 1 88.56 45 GLN B O 1
ATOM 1611 N N . LEU B 1 46 ? 13.555 6.625 -0.307 1 94.75 46 LEU B N 1
ATOM 1612 C CA . LEU B 1 46 ? 12.883 7.641 0.496 1 94.75 46 LEU B CA 1
ATOM 1613 C C . LEU B 1 46 ? 11.664 7.055 1.21 1 94.75 46 LEU B C 1
ATOM 1615 O O . LEU B 1 46 ? 11.078 7.699 2.078 1 94.75 46 LEU B O 1
ATOM 1619 N N . LEU B 1 47 ? 11.305 5.863 0.807 1 95.5 47 LEU B N 1
ATOM 1620 C CA . LEU B 1 47 ? 10.125 5.188 1.341 1 95.5 47 LEU B CA 1
ATOM 1621 C C . LEU B 1 47 ? 10.523 4.113 2.348 1 95.5 47 LEU B C 1
ATOM 1623 O O . LEU B 1 47 ? 11.414 3.309 2.082 1 95.5 47 LEU B O 1
ATOM 1627 N N . GLU B 1 48 ? 9.922 4.215 3.445 1 95.12 48 GLU B N 1
ATOM 1628 C CA . GLU B 1 48 ? 10.141 3.174 4.441 1 95.12 48 GLU B CA 1
ATOM 1629 C C . GLU B 1 48 ? 9.117 2.049 4.301 1 95.12 48 GLU B C 1
ATOM 1631 O O . GLU B 1 48 ? 9.492 0.88 4.172 1 95.12 48 GLU B O 1
ATOM 1636 N N . SER B 1 49 ? 7.859 2.484 4.359 1 96.81 49 SER B N 1
ATOM 1637 C CA . SER B 1 49 ? 6.801 1.483 4.316 1 96.81 49 SER B CA 1
ATOM 1638 C C . SER B 1 49 ? 5.465 2.107 3.924 1 96.81 49 SER B C 1
ATOM 1640 O O . SER B 1 49 ? 5.305 3.328 3.977 1 96.81 49 SER B O 1
ATOM 1642 N N . GLY B 1 50 ? 4.578 1.3 3.479 1 97.5 50 GLY B N 1
ATOM 1643 C CA . GLY B 1 50 ? 3.188 1.638 3.229 1 97.5 50 GLY B CA 1
ATOM 1644 C C . GLY B 1 50 ? 2.219 0.59 3.742 1 97.5 50 GLY B C 1
ATOM 1645 O O . GLY B 1 50 ? 2.463 -0.61 3.604 1 97.5 50 GLY B O 1
ATOM 1646 N N . TYR B 1 51 ? 1.181 1.065 4.324 1 98.06 51 TYR B N 1
ATOM 1647 C CA . TYR B 1 51 ? 0.14 0.19 4.852 1 98.06 51 TYR B CA 1
ATOM 1648 C C . TYR B 1 51 ? -1.213 0.515 4.23 1 98.06 51 TYR B C 1
ATOM 1650 O O . TYR B 1 51 ? -1.659 1.664 4.266 1 98.06 51 TYR B O 1
ATOM 1658 N N . VAL B 1 52 ? -1.788 -0.484 3.666 1 98 52 VAL B N 1
ATOM 1659 C CA . VAL B 1 52 ? -3.172 -0.362 3.223 1 98 52 VAL B CA 1
ATOM 1660 C C . VAL B 1 52 ? -4.086 -1.16 4.152 1 98 52 VAL B C 1
ATOM 1662 O O . VAL B 1 52 ? -3.947 -2.379 4.27 1 98 52 VAL B O 1
ATOM 1665 N N . VAL B 1 53 ? -4.977 -0.447 4.762 1 97.12 53 VAL B N 1
ATOM 1666 C CA . VAL B 1 53 ? -5.867 -1.067 5.734 1 97.12 53 VAL B CA 1
ATOM 1667 C C . VAL B 1 53 ? -7.316 -0.688 5.422 1 97.12 53 VAL B C 1
ATOM 1669 O O . VAL B 1 53 ? -7.707 0.471 5.582 1 97.12 53 VAL B O 1
ATOM 1672 N N . TYR B 1 54 ? -8.172 -1.689 5.141 1 89.31 54 TYR B N 1
ATOM 1673 C CA . TYR B 1 54 ? -9.523 -1.379 4.676 1 89.31 54 TYR B CA 1
ATOM 1674 C C . TYR B 1 54 ? -10.555 -1.681 5.758 1 89.31 54 TYR B C 1
ATOM 1676 O O . TYR B 1 54 ? -11.617 -1.064 5.797 1 89.31 54 TYR B O 1
ATOM 1684 N N . SER B 1 55 ? -10.25 -2.531 6.602 1 89.19 55 SER B N 1
ATOM 1685 C CA . SER B 1 55 ? -11.227 -2.924 7.613 1 89.19 55 SER B CA 1
ATOM 1686 C C . SER B 1 55 ? -10.867 -2.346 8.977 1 89.19 55 SER B C 1
ATOM 1688 O O . SER B 1 55 ? -9.711 -2.012 9.234 1 89.19 55 SER B O 1
ATOM 1690 N N . PRO B 1 56 ? -11.898 -2.232 9.828 1 93.38 56 PRO B N 1
ATOM 1691 C CA . PRO B 1 56 ? -11.57 -1.857 11.211 1 93.38 56 PRO B CA 1
ATOM 1692 C C . PRO B 1 56 ? -10.562 -2.801 11.852 1 93.38 56 PRO B C 1
ATOM 1694 O O . PRO B 1 56 ? -9.672 -2.352 12.578 1 93.38 56 PRO B O 1
ATOM 1697 N N . GLU B 1 57 ? -10.742 -4.023 11.562 1 93.94 57 GLU B N 1
ATOM 1698 C CA . GLU B 1 57 ? -9.836 -5.031 12.117 1 93.94 57 GLU B CA 1
ATOM 1699 C C . GLU B 1 57 ? -8.406 -4.801 11.648 1 93.94 57 GLU B C 1
ATOM 1701 O O . GLU B 1 57 ? -7.465 -4.891 12.445 1 93.94 57 GLU B O 1
ATOM 1706 N N . ALA B 1 58 ? -8.195 -4.59 10.43 1 95.19 58 ALA B N 1
ATOM 1707 C CA . ALA B 1 58 ? -6.859 -4.348 9.898 1 95.19 58 ALA B CA 1
ATOM 1708 C C . ALA B 1 58 ? -6.246 -3.088 10.5 1 95.19 58 ALA B C 1
ATOM 1710 O O . ALA B 1 58 ? -5.055 -3.064 10.828 1 95.19 58 ALA B O 1
ATOM 1711 N N . LYS B 1 59 ? -7.078 -1.99 10.648 1 97.5 59 LYS B N 1
ATOM 1712 C CA . LYS B 1 59 ? -6.586 -0.752 11.25 1 97.5 59 LYS B CA 1
ATOM 1713 C C . LYS B 1 59 ? -6.082 -0.991 12.672 1 97.5 59 LYS B C 1
ATOM 1715 O O . LYS B 1 59 ? -5.062 -0.427 13.078 1 97.5 59 LYS B O 1
ATOM 1720 N N . GLN B 1 60 ? -6.816 -1.821 13.344 1 97.81 60 GLN B N 1
ATOM 1721 C CA . GLN B 1 60 ? -6.441 -2.123 14.719 1 97.81 60 GLN B CA 1
ATOM 1722 C C . GLN B 1 60 ? -5.211 -3.023 14.773 1 97.81 60 GLN B C 1
ATOM 1724 O O . GLN B 1 60 ? -4.25 -2.73 15.484 1 97.81 60 GLN B O 1
ATOM 1729 N N . ARG B 1 61 ? -5.227 -4.059 14.031 1 96.12 61 ARG B N 1
ATOM 1730 C CA . ARG B 1 61 ? -4.188 -5.082 14.086 1 96.12 61 ARG B CA 1
ATOM 1731 C C . ARG B 1 61 ? -2.863 -4.543 13.555 1 96.12 61 ARG B C 1
ATOM 1733 O O . ARG B 1 61 ? -1.805 -4.812 14.125 1 96.12 61 ARG B O 1
ATOM 1740 N N . ILE B 1 62 ? -2.898 -3.785 12.547 1 96.5 62 ILE B N 1
ATOM 1741 C CA . ILE B 1 62 ? -1.682 -3.42 11.828 1 96.5 62 ILE B CA 1
ATOM 1742 C C . ILE B 1 62 ? -1.179 -2.064 12.32 1 96.5 62 ILE B C 1
ATOM 1744 O O . ILE B 1 62 ? 0.024 -1.874 12.516 1 96.5 62 ILE B O 1
ATOM 1748 N N . LEU B 1 63 ? -2.107 -1.164 12.547 1 97.81 63 LEU B N 1
ATOM 1749 C CA . LEU B 1 63 ? -1.697 0.203 12.852 1 97.81 63 LEU B CA 1
ATOM 1750 C C . LEU B 1 63 ? -2.059 0.572 14.289 1 97.81 63 LEU B C 1
ATOM 1752 O O . LEU B 1 63 ? -1.833 1.706 14.719 1 97.81 63 LEU B O 1
ATOM 1756 N N . HIS B 1 64 ? -2.701 -0.313 14.984 1 98 64 HIS B N 1
ATOM 1757 C CA . HIS B 1 64 ? -3.006 -0.165 16.406 1 98 64 HIS B CA 1
ATOM 1758 C C . HIS B 1 64 ? -3.996 0.971 16.641 1 98 64 HIS B C 1
ATOM 1760 O O . HIS B 1 64 ? -3.891 1.695 17.625 1 98 64 HIS B O 1
ATOM 1766 N N . VAL B 1 65 ? -4.832 1.153 15.734 1 98.5 65 VAL B N 1
ATOM 1767 C CA . VAL B 1 65 ? -5.918 2.107 15.945 1 98.5 65 VAL B CA 1
ATOM 1768 C C . VAL B 1 65 ? -6.828 1.616 17.062 1 98.5 65 VAL B C 1
ATOM 1770 O O . VAL B 1 65 ? -7.215 0.446 17.094 1 98.5 65 VAL B O 1
ATOM 1773 N N . GLU B 1 66 ? -7.133 2.465 17.906 1 98.56 66 GLU B N 1
ATOM 1774 C CA . GLU B 1 66 ? -7.945 2.072 19.047 1 98.56 66 GLU B CA 1
ATOM 1775 C C . GLU B 1 66 ? -9.391 1.805 18.641 1 98.56 66 GLU B C 1
ATOM 1777 O O . GLU B 1 66 ? -9.977 2.58 17.875 1 98.56 66 GLU B O 1
ATOM 1782 N N . ALA B 1 67 ? -9.906 0.726 19.188 1 98.06 67 ALA B N 1
ATOM 1783 C CA . ALA B 1 67 ? -11.312 0.406 18.938 1 98.06 67 ALA B CA 1
ATOM 1784 C C . ALA B 1 67 ? -12.227 1.545 19.375 1 98.06 67 ALA B C 1
ATOM 1786 O O . ALA B 1 67 ? -13.203 1.864 18.703 1 98.06 67 ALA B O 1
ATOM 1787 N N . ASP B 1 68 ? -11.891 2.158 20.5 1 98.44 68 ASP B N 1
ATOM 1788 C CA . ASP B 1 68 ? -12.703 3.242 21.047 1 98.44 68 ASP B CA 1
ATOM 1789 C C . ASP B 1 68 ? -12.719 4.445 20.094 1 98.44 68 ASP B C 1
ATOM 1791 O O . ASP B 1 68 ? -13.719 5.156 20.016 1 98.44 68 ASP B O 1
ATOM 1795 N N . THR B 1 69 ? -11.656 4.699 19.469 1 98.56 69 THR B N 1
ATOM 1796 C CA . THR B 1 69 ? -11.586 5.801 18.516 1 98.56 69 THR B CA 1
ATOM 1797 C C . THR B 1 69 ? -12.523 5.543 17.344 1 98.56 69 THR B C 1
ATOM 1799 O O . THR B 1 69 ? -13.258 6.438 16.922 1 98.56 69 THR B O 1
ATOM 1802 N N . ILE B 1 70 ? -12.516 4.344 16.859 1 97.75 70 ILE B N 1
ATOM 1803 C CA . ILE B 1 70 ? -13.375 3.979 15.742 1 97.75 70 ILE B CA 1
ATOM 1804 C C . ILE B 1 70 ? -14.844 4.074 16.172 1 97.75 70 ILE B C 1
ATOM 1806 O O . ILE B 1 70 ? -15.672 4.613 15.438 1 97.75 70 ILE B O 1
ATOM 1810 N N . ASN B 1 71 ? -15.094 3.549 17.328 1 97.5 71 ASN B N 1
ATOM 1811 C CA . ASN B 1 71 ? -16.469 3.543 17.828 1 97.5 71 ASN B CA 1
ATOM 1812 C C . ASN B 1 71 ? -17 4.961 18.031 1 97.5 71 ASN B C 1
ATOM 1814 O O . ASN B 1 71 ? -18.156 5.234 17.766 1 97.5 71 ASN B O 1
ATOM 1818 N N . GLN B 1 72 ? -16.172 5.812 18.531 1 97.94 72 GLN B N 1
ATOM 1819 C CA . GLN B 1 72 ? -16.594 7.16 18.906 1 97.94 72 GLN B CA 1
ATOM 1820 C C . GLN B 1 72 ? -16.656 8.078 17.688 1 97.94 72 GLN B C 1
ATOM 1822 O O . GLN B 1 72 ? -17.562 8.906 17.578 1 97.94 72 GLN B O 1
ATOM 1827 N N . TYR B 1 73 ? -15.727 7.957 16.781 1 97.94 73 TYR B N 1
ATOM 1828 C CA . TYR B 1 73 ? -15.602 8.984 15.742 1 97.94 73 TYR B CA 1
ATOM 1829 C C . TYR B 1 73 ? -15.914 8.414 14.367 1 97.94 73 TYR B C 1
ATOM 1831 O O . TYR B 1 73 ? -16.094 9.164 13.406 1 97.94 73 TYR B O 1
ATOM 1839 N N . GLY B 1 74 ? -15.977 7.027 14.289 1 96.19 74 GLY B N 1
ATOM 1840 C CA . GLY B 1 74 ? -16.188 6.395 13 1 96.19 74 GLY B CA 1
ATOM 1841 C C . GLY B 1 74 ? -14.898 6.168 12.227 1 96.19 74 GLY B C 1
ATOM 1842 O O . GLY B 1 74 ? -13.883 6.797 12.516 1 96.19 74 GLY B O 1
ATOM 1843 N N . LEU B 1 75 ? -14.984 5.371 11.188 1 95.25 75 LEU B N 1
ATOM 1844 C CA . LEU B 1 75 ? -13.82 4.992 10.398 1 95.25 75 LEU B CA 1
ATOM 1845 C C . LEU B 1 75 ? -13.281 6.188 9.609 1 95.25 75 LEU B C 1
ATOM 1847 O O . LEU B 1 75 ? -12.078 6.277 9.359 1 95.25 75 LEU B O 1
ATOM 1851 N N . THR B 1 76 ? -14.195 7.027 9.141 1 97 76 THR B N 1
ATOM 1852 C CA . THR B 1 76 ? -13.836 8.242 8.414 1 97 76 THR B CA 1
ATOM 1853 C C . THR B 1 76 ? -13.812 9.445 9.352 1 97 76 THR B C 1
ATOM 1855 O O . THR B 1 76 ? -14.82 10.133 9.508 1 97 76 THR B O 1
ATOM 1858 N N . SER B 1 77 ? -12.641 9.656 9.93 1 98.44 77 SER B N 1
ATOM 1859 C CA . SER B 1 77 ? -12.445 10.766 10.852 1 98.44 77 SER B CA 1
ATOM 1860 C C . SER B 1 77 ? -10.977 11.164 10.945 1 98.44 77 SER B C 1
ATOM 1862 O O . SER B 1 77 ? -10.094 10.359 10.633 1 98.44 77 SER B O 1
ATOM 1864 N N . GLU B 1 78 ? -10.805 12.359 11.344 1 98.81 78 GLU B N 1
ATOM 1865 C CA . GLU B 1 78 ? -9.445 12.836 11.547 1 98.81 78 GLU B CA 1
ATOM 1866 C C . GLU B 1 78 ? -8.758 12.094 12.695 1 98.81 78 GLU B C 1
ATOM 1868 O O . GLU B 1 78 ? -7.551 11.867 12.656 1 98.81 78 GLU B O 1
ATOM 1873 N N . GLN B 1 79 ? -9.531 11.711 13.711 1 98.81 79 GLN B N 1
ATOM 1874 C CA . GLN B 1 79 ? -9.008 10.969 14.844 1 98.81 79 GLN B CA 1
ATOM 1875 C C . GLN B 1 79 ? -8.461 9.609 14.414 1 98.81 79 GLN B C 1
ATOM 1877 O O . GLN B 1 79 ? -7.355 9.227 14.797 1 98.81 79 GLN B O 1
ATOM 1882 N N . VAL B 1 80 ? -9.195 8.93 13.57 1 98.75 80 VAL B N 1
ATOM 1883 C CA . VAL B 1 80 ? -8.758 7.637 13.062 1 98.75 80 VAL B CA 1
ATOM 1884 C C . VAL B 1 80 ? -7.547 7.816 12.156 1 98.75 80 VAL B C 1
ATOM 1886 O O . VAL B 1 80 ? -6.559 7.086 12.273 1 98.75 80 VAL B O 1
ATOM 1889 N N . ALA B 1 81 ? -7.605 8.82 11.336 1 98.88 81 ALA B N 1
ATOM 1890 C CA . ALA B 1 81 ? -6.457 9.109 10.484 1 98.88 81 ALA B CA 1
ATOM 1891 C C . ALA B 1 81 ? -5.203 9.359 11.32 1 98.88 81 ALA B C 1
ATOM 1893 O O . ALA B 1 81 ? -4.113 8.898 10.969 1 98.88 81 ALA B O 1
ATOM 1894 N N . GLY B 1 82 ? -5.391 10.117 12.336 1 98.81 82 GLY B N 1
ATOM 1895 C CA . GLY B 1 82 ? -4.273 10.406 13.219 1 98.81 82 GLY B CA 1
ATOM 1896 C C . GLY B 1 82 ? -3.645 9.164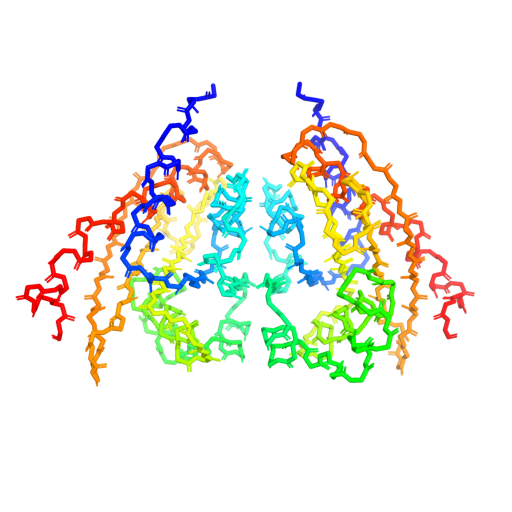 13.82 1 98.81 82 GLY B C 1
ATOM 1897 O O . GLY B 1 82 ? -2.42 9.016 13.812 1 98.81 82 GLY B O 1
ATOM 1898 N N . GLU B 1 83 ? -4.453 8.297 14.305 1 98.75 83 GLU B N 1
ATOM 1899 C CA . GLU B 1 83 ? -3.949 7.062 14.906 1 98.75 83 GLU B CA 1
ATOM 1900 C C . GLU B 1 83 ? -3.316 6.16 13.852 1 98.75 83 GLU B C 1
ATOM 1902 O O . GLU B 1 83 ? -2.348 5.453 14.133 1 98.75 83 GLU B O 1
ATOM 1907 N N . MET B 1 84 ? -3.871 6.227 12.656 1 98.69 84 MET B N 1
ATOM 1908 C CA . MET B 1 84 ? -3.258 5.48 11.562 1 98.69 84 MET B CA 1
ATOM 1909 C C . MET B 1 84 ? -1.846 5.988 11.281 1 98.69 84 MET B C 1
ATOM 1911 O O . MET B 1 84 ? -0.912 5.195 11.148 1 98.69 84 MET B O 1
ATOM 1915 N N . ALA B 1 85 ? -1.72 7.293 11.219 1 98.75 85 ALA B N 1
ATOM 1916 C CA . ALA B 1 85 ? -0.406 7.883 10.969 1 98.75 85 ALA B CA 1
ATOM 1917 C C . ALA B 1 85 ? 0.57 7.539 12.094 1 98.75 85 ALA B C 1
ATOM 1919 O O . ALA B 1 85 ? 1.73 7.211 11.836 1 98.75 85 ALA B O 1
ATOM 1920 N N . TYR B 1 86 ? 0.067 7.586 13.289 1 98.5 86 TYR B N 1
ATOM 1921 C CA . TYR B 1 86 ? 0.903 7.258 14.438 1 98.5 86 TYR B CA 1
ATOM 1922 C C . TYR B 1 86 ? 1.384 5.812 14.367 1 98.5 86 TYR B C 1
ATOM 1924 O O . TYR B 1 86 ? 2.564 5.535 14.586 1 98.5 86 TYR B O 1
ATOM 1932 N N . GLY B 1 87 ? 0.516 4.883 14.117 1 98 87 GLY B N 1
ATOM 1933 C CA . GLY B 1 87 ? 0.885 3.482 13.977 1 98 87 GLY B CA 1
ATOM 1934 C C . GLY B 1 87 ? 1.924 3.242 12.898 1 98 87 GLY B C 1
ATOM 1935 O O . GLY B 1 87 ? 2.816 2.408 13.062 1 98 87 GLY B O 1
ATOM 1936 N N . ALA B 1 88 ? 1.812 3.979 11.82 1 97.62 88 ALA B N 1
ATOM 1937 C CA . ALA B 1 88 ? 2.734 3.822 10.695 1 97.62 88 ALA B CA 1
ATOM 1938 C C . ALA B 1 88 ? 4.117 4.371 11.047 1 97.62 88 ALA B C 1
ATOM 1940 O O . ALA B 1 88 ? 5.129 3.871 10.547 1 97.62 88 ALA B O 1
ATOM 1941 N N . LEU B 1 89 ? 4.188 5.402 11.844 1 96.88 89 LEU B N 1
ATOM 1942 C CA . LEU B 1 89 ? 5.445 6.07 12.164 1 96.88 89 LEU B CA 1
ATOM 1943 C C . LEU B 1 89 ? 6.16 5.359 13.305 1 96.88 89 LEU B C 1
ATOM 1945 O O . LEU B 1 89 ? 7.375 5.148 13.25 1 96.88 89 LEU B O 1
ATOM 1949 N N . LYS B 1 90 ? 5.496 4.992 14.336 1 92.94 90 LYS B N 1
ATOM 1950 C CA . LYS B 1 90 ? 6.094 4.43 15.547 1 92.94 90 LYS B CA 1
ATOM 1951 C C . LYS B 1 90 ? 6.645 3.031 15.289 1 92.94 90 LYS B C 1
ATOM 1953 O O . LYS B 1 90 ? 7.547 2.574 15.992 1 92.94 90 LYS B O 1
ATOM 1958 N N . GLY B 1 91 ? 6.273 2.4 14.281 1 81.56 91 GLY B N 1
ATOM 1959 C CA . GLY B 1 91 ? 6.633 1.018 14.008 1 81.56 91 GLY B CA 1
ATOM 1960 C C . GLY B 1 91 ? 7.941 0.875 13.258 1 81.56 91 GLY B C 1
ATOM 1961 O O . GLY B 1 91 ? 8.359 -0.238 12.93 1 81.56 91 GLY B O 1
ATOM 1962 N N . GLY B 1 92 ? 8.609 2.004 13.109 1 90.19 92 GLY B N 1
ATOM 1963 C CA . GLY B 1 92 ? 9.805 1.877 12.281 1 90.19 92 GLY B CA 1
ATOM 1964 C C . GLY B 1 92 ? 10.641 3.143 12.234 1 90.19 92 GLY B C 1
ATOM 1965 O O . GLY B 1 92 ? 10.453 4.043 13.055 1 90.19 92 GLY B O 1
ATOM 1966 N N . PRO B 1 93 ? 11.547 3.146 11.367 1 94.94 93 PRO B N 1
ATOM 1967 C CA . PRO B 1 93 ? 12.5 4.254 11.297 1 94.94 93 PRO B CA 1
ATOM 1968 C C . PRO B 1 93 ? 11.953 5.465 10.547 1 94.94 93 PRO B C 1
ATOM 1970 O O . PRO B 1 93 ? 12.633 6.484 10.422 1 94.94 93 PRO B O 1
ATOM 1973 N N . ALA B 1 94 ? 10.766 5.402 10.078 1 96.5 94 ALA B N 1
ATOM 1974 C CA . ALA B 1 94 ? 10.188 6.531 9.352 1 96.5 94 ALA B CA 1
ATOM 1975 C C . ALA B 1 94 ? 10.219 7.801 10.195 1 96.5 94 ALA B C 1
ATOM 1977 O O . ALA B 1 94 ? 10.078 7.746 11.414 1 96.5 94 ALA B O 1
ATOM 1978 N N . THR B 1 95 ? 10.375 8.953 9.5 1 97.88 95 THR B N 1
ATOM 1979 C CA . THR B 1 95 ? 10.406 10.234 10.188 1 97.88 95 THR B CA 1
ATOM 1980 C C . THR B 1 95 ? 9.164 11.055 9.859 1 97.88 95 THR B C 1
ATOM 1982 O O . THR B 1 95 ? 8.922 12.102 10.461 1 97.88 95 THR B O 1
ATOM 1985 N N . VAL B 1 96 ? 8.398 10.625 8.922 1 98.5 96 VAL B N 1
ATOM 1986 C CA . VAL B 1 96 ? 7.117 11.234 8.57 1 98.5 96 VAL B CA 1
ATOM 1987 C C . VAL B 1 96 ? 6.129 10.156 8.148 1 98.5 96 VAL B C 1
ATOM 1989 O O . VAL B 1 96 ? 6.508 9.172 7.504 1 98.5 96 VAL B O 1
ATOM 1992 N N . ALA B 1 97 ? 4.902 10.297 8.555 1 98.75 97 ALA B N 1
ATOM 1993 C CA . ALA B 1 97 ? 3.816 9.422 8.133 1 98.75 97 ALA B CA 1
ATOM 1994 C C . ALA B 1 97 ? 2.605 10.227 7.672 1 98.75 97 ALA B C 1
ATOM 1996 O O . ALA B 1 97 ? 2.26 11.242 8.273 1 98.75 97 ALA B O 1
ATOM 1997 N N . ILE B 1 98 ? 1.999 9.82 6.59 1 98.88 98 ILE B N 1
ATOM 1998 C CA . ILE B 1 98 ? 0.777 10.422 6.07 1 98.88 98 ILE B CA 1
ATOM 1999 C C . ILE B 1 98 ? -0.327 9.367 5.992 1 98.88 98 ILE B C 1
ATOM 2001 O O . ILE B 1 98 ? -0.11 8.266 5.484 1 98.88 98 ILE B O 1
ATOM 2005 N N . ALA B 1 99 ? -1.477 9.727 6.504 1 98.88 99 ALA B N 1
ATOM 2006 C CA . ALA B 1 99 ? -2.582 8.773 6.523 1 98.88 99 ALA B CA 1
ATOM 2007 C C . ALA B 1 99 ? -3.82 9.359 5.852 1 98.88 99 ALA B C 1
ATOM 2009 O O . ALA B 1 99 ? -4.035 10.57 5.879 1 98.88 99 ALA B O 1
ATOM 2010 N N . THR B 1 100 ? -4.574 8.484 5.234 1 98.81 100 THR B N 1
ATOM 2011 C CA . THR B 1 100 ? -5.848 8.867 4.629 1 98.81 100 THR B CA 1
ATOM 2012 C C . THR B 1 100 ? -6.941 7.867 5 1 98.81 100 THR B C 1
ATOM 2014 O O . THR B 1 100 ? -6.691 6.66 5.074 1 98.81 100 THR B O 1
ATOM 2017 N N . THR B 1 101 ? -8.047 8.344 5.336 1 98.44 101 THR B N 1
ATOM 2018 C CA . THR B 1 101 ? -9.297 7.59 5.422 1 98.44 101 THR B CA 1
ATOM 2019 C C . THR B 1 101 ? -10.461 8.422 4.898 1 98.44 101 THR B C 1
ATOM 2021 O O . THR B 1 101 ? -10.398 9.648 4.887 1 98.44 101 THR B O 1
ATOM 2024 N N . GLY B 1 102 ? -11.5 7.734 4.395 1 97.56 102 GLY B N 1
ATOM 2025 C CA . GLY B 1 102 ? -12.586 8.492 3.791 1 97.56 102 GLY B CA 1
ATOM 2026 C C . GLY B 1 102 ? -13.5 7.637 2.936 1 97.56 102 GLY B C 1
ATOM 2027 O O . GLY B 1 102 ? -13.492 6.41 3.041 1 97.56 102 GLY B O 1
ATOM 2028 N N . VAL B 1 103 ? -14.344 8.367 2.211 1 96.38 103 VAL B N 1
ATOM 2029 C CA . VAL B 1 103 ? -15.297 7.773 1.283 1 96.38 103 VAL B CA 1
ATOM 2030 C C . VAL B 1 103 ? -14.969 8.203 -0.144 1 96.38 103 VAL B C 1
ATOM 2032 O O . VAL B 1 103 ? -15.375 9.289 -0.58 1 96.38 103 VAL B O 1
ATOM 2035 N N . ALA B 1 104 ? -14.344 7.328 -0.855 1 94.81 104 ALA B N 1
ATOM 2036 C CA . ALA B 1 104 ? -13.914 7.66 -2.209 1 94.81 104 ALA B CA 1
ATOM 2037 C C . ALA B 1 104 ? -15.078 7.598 -3.193 1 94.81 104 ALA B C 1
ATOM 2039 O O . ALA B 1 104 ? -15.016 8.18 -4.277 1 94.81 104 ALA B O 1
ATOM 2040 N N . GLY B 1 105 ? -16.188 6.973 -2.707 1 93.06 105 GLY B N 1
ATOM 2041 C CA . GLY B 1 105 ? -17.344 6.863 -3.584 1 93.06 105 GLY B CA 1
ATOM 2042 C C . GLY B 1 105 ? -17.469 5.504 -4.242 1 93.06 105 GLY B C 1
ATOM 2043 O O . GLY B 1 105 ? -16.703 4.59 -3.939 1 93.06 105 GLY B O 1
ATOM 2044 N N . PRO B 1 106 ? -18.531 5.23 -5.07 1 92.5 106 PRO B N 1
ATOM 2045 C CA . PRO B 1 106 ? -19.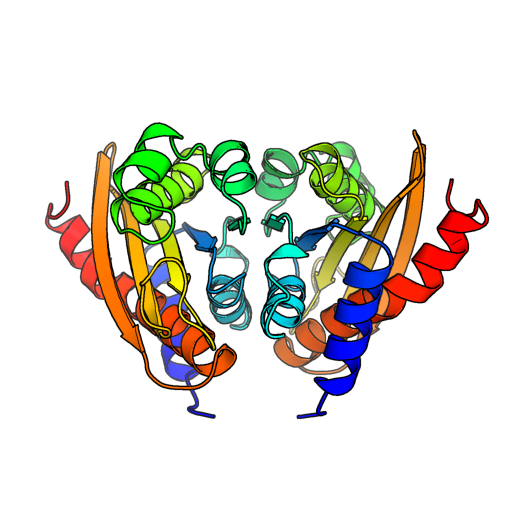484 6.238 -5.551 1 92.5 106 PRO B CA 1
ATOM 2046 C C . PRO B 1 106 ? -20.594 6.523 -4.547 1 92.5 106 PRO B C 1
ATOM 2048 O O . PRO B 1 106 ? -21.281 7.547 -4.656 1 92.5 106 PRO B O 1
ATOM 2051 N N . ASP B 1 107 ? -20.812 5.652 -3.691 1 92.19 107 ASP B N 1
ATOM 2052 C CA . ASP B 1 107 ? -21.938 5.797 -2.768 1 92.19 107 ASP B CA 1
ATOM 2053 C C . ASP B 1 107 ? -21.469 6.355 -1.425 1 92.19 107 ASP B C 1
ATOM 2055 O O . ASP B 1 107 ? -20.312 6.219 -1.059 1 92.19 107 ASP B O 1
ATOM 2059 N N . ALA B 1 108 ? -22.438 7.016 -0.796 1 93.62 108 ALA B N 1
ATOM 2060 C CA . ALA B 1 108 ? -22.172 7.438 0.578 1 93.62 108 ALA B CA 1
ATOM 2061 C C . ALA B 1 108 ? -21.984 6.234 1.497 1 93.62 108 ALA B C 1
ATOM 2063 O O . ALA B 1 108 ? -22.516 5.152 1.227 1 93.62 108 ALA B O 1
ATOM 2064 N N . ILE B 1 109 ? -21.188 6.438 2.545 1 89.69 109 ILE B N 1
ATOM 2065 C CA . ILE B 1 109 ? -21 5.426 3.578 1 89.69 109 ILE B CA 1
ATOM 2066 C C . ILE B 1 109 ? -21.266 6.031 4.953 1 89.69 109 ILE B C 1
ATOM 2068 O O . ILE B 1 109 ? -20.641 7.023 5.336 1 89.69 109 ILE B O 1
ATOM 2072 N N . GLU B 1 110 ? -22.156 5.422 5.68 1 89.94 110 GLU B N 1
ATOM 2073 C CA . GLU B 1 110 ? -22.516 5.871 7.02 1 89.94 110 GLU B CA 1
ATOM 2074 C C . GLU B 1 110 ? -22.828 7.363 7.039 1 89.94 110 GLU B C 1
ATOM 2076 O O . GLU B 1 110 ? -22.328 8.102 7.883 1 89.94 110 GLU B O 1
ATOM 2081 N N . GLY B 1 111 ? -23.453 7.773 6 1 93.69 111 GLY B N 1
ATOM 2082 C CA . GLY B 1 111 ? -23.938 9.148 5.945 1 93.69 111 GLY B CA 1
ATOM 2083 C C . GLY B 1 111 ? -22.875 10.133 5.48 1 93.69 111 GLY B C 1
ATOM 2084 O O . GLY B 1 111 ? -23.156 11.32 5.336 1 93.69 111 GLY B O 1
ATOM 2085 N N . ILE B 1 112 ? -21.719 9.68 5.277 1 96.56 112 ILE B N 1
ATOM 2086 C CA . ILE B 1 112 ? -20.641 10.547 4.82 1 96.56 112 ILE B CA 1
ATOM 2087 C C . ILE B 1 112 ? -20.641 10.609 3.293 1 96.56 112 ILE B C 1
ATOM 2089 O O . ILE B 1 112 ? -20.672 9.578 2.621 1 96.56 112 ILE B O 1
ATOM 2093 N N . ALA B 1 113 ? -20.594 11.805 2.754 1 97.38 113 ALA B N 1
ATOM 2094 C CA . ALA B 1 113 ? -20.703 12.023 1.312 1 97.38 113 ALA B CA 1
ATOM 2095 C C . ALA B 1 113 ? -19.484 11.453 0.584 1 97.38 113 ALA B C 1
ATOM 2097 O O . ALA B 1 113 ? -18.359 11.562 1.062 1 97.38 113 ALA B O 1
ATOM 2098 N N . PRO B 1 114 ? -19.734 10.875 -0.656 1 97.12 114 PRO B N 1
ATOM 2099 C CA . PRO B 1 114 ? -18.594 10.477 -1.47 1 97.12 114 PRO B CA 1
ATOM 2100 C C . PRO B 1 114 ? -17.625 11.633 -1.746 1 97.12 114 PRO B C 1
ATOM 2102 O O . PRO B 1 114 ? -18.062 12.766 -1.964 1 97.12 114 PRO B O 1
ATOM 2105 N N . GLY B 1 115 ? -16.359 11.32 -1.729 1 98.06 115 GLY B N 1
ATOM 2106 C CA . GLY B 1 115 ? -15.352 12.336 -1.973 1 98.06 115 GLY B CA 1
ATOM 2107 C C . GLY B 1 115 ? -14.82 12.969 -0.699 1 98.06 115 GLY B C 1
ATOM 2108 O O . GLY B 1 115 ? -13.891 13.781 -0.741 1 98.06 115 GLY B O 1
ATOM 2109 N N . THR B 1 116 ? -15.336 12.555 0.493 1 98.75 116 THR B N 1
ATOM 2110 C CA . THR B 1 116 ? -14.875 13.086 1.771 1 98.75 116 THR B CA 1
ATOM 2111 C C . THR B 1 116 ? -13.664 12.305 2.271 1 98.75 116 THR B C 1
ATOM 2113 O O . THR B 1 116 ? -13.766 11.117 2.578 1 98.75 116 THR B O 1
ATOM 2116 N N . ILE B 1 117 ? -12.547 13.031 2.434 1 98.81 117 ILE B N 1
ATOM 2117 C CA . ILE B 1 117 ? -11.312 12.375 2.83 1 98.81 117 ILE B CA 1
ATOM 2118 C C . ILE B 1 117 ? -10.719 13.078 4.051 1 98.81 117 ILE B C 1
ATOM 2120 O O . ILE B 1 117 ? -10.602 14.305 4.07 1 98.81 117 ILE B O 1
ATOM 2124 N N . CYS B 1 118 ? -10.422 12.297 5.035 1 98.94 118 CYS B N 1
ATOM 2125 C CA . CYS B 1 118 ? -9.695 12.766 6.211 1 98.94 118 CYS B CA 1
ATOM 2126 C C . CYS B 1 118 ? -8.211 12.422 6.109 1 98.94 118 CYS B C 1
ATOM 2128 O O . CYS B 1 118 ? -7.852 11.344 5.637 1 98.94 118 CYS B O 1
ATOM 2130 N N . PHE B 1 119 ? -7.414 13.359 6.605 1 98.94 119 PHE B N 1
ATOM 2131 C CA . PHE B 1 119 ? -5.965 13.242 6.488 1 98.94 119 PHE B CA 1
ATOM 2132 C C . PHE B 1 119 ? -5.297 13.398 7.852 1 98.94 119 PHE B C 1
ATOM 2134 O O . PHE B 1 119 ? -5.824 14.086 8.727 1 98.94 119 PHE B O 1
ATOM 2141 N N . ALA B 1 120 ? -4.152 12.82 7.961 1 98.94 120 ALA B N 1
ATOM 2142 C CA . ALA B 1 120 ? -3.227 13.117 9.047 1 98.94 120 ALA B CA 1
ATOM 2143 C C . ALA B 1 120 ? -1.781 13.109 8.555 1 98.94 120 ALA B C 1
ATOM 2145 O O . ALA B 1 120 ? -1.41 12.289 7.715 1 98.94 120 ALA B O 1
ATOM 2146 N N . TRP B 1 121 ? -1.035 14.031 8.977 1 98.88 121 TRP B N 1
ATOM 2147 C CA . TRP B 1 121 ? 0.409 14.125 8.789 1 98.88 121 TRP B CA 1
ATOM 2148 C C . TRP B 1 121 ? 1.134 14.133 10.125 1 98.88 121 TRP B C 1
ATOM 2150 O O . TRP B 1 121 ? 0.852 14.969 10.992 1 98.88 121 TRP B O 1
ATOM 2160 N N . LEU B 1 122 ? 2.004 13.242 10.305 1 98.75 122 LEU B N 1
ATOM 2161 C CA . LEU B 1 122 ? 2.795 13.164 11.523 1 98.75 122 LEU B CA 1
ATOM 2162 C C . LEU B 1 122 ? 4.285 13.25 11.219 1 98.75 122 LEU B C 1
ATOM 2164 O O . LEU B 1 122 ? 4.789 12.523 10.359 1 98.75 122 LEU B O 1
ATOM 2168 N N . PHE B 1 123 ? 5 14.148 11.883 1 98.5 123 PHE B N 1
ATOM 2169 C CA . PHE B 1 123 ? 6.434 14.352 11.703 1 98.5 123 PHE B CA 1
ATOM 2170 C C . PHE B 1 123 ? 7.188 14.055 13 1 98.5 123 PHE B C 1
ATOM 2172 O O . PHE B 1 123 ? 6.797 14.523 14.07 1 98.5 123 PHE B O 1
ATOM 2179 N N . ALA B 1 124 ? 8.219 13.289 12.875 1 96.88 124 ALA B N 1
ATOM 2180 C CA . ALA B 1 124 ? 9.148 13.156 13.992 1 96.88 124 ALA B CA 1
ATOM 2181 C C . ALA B 1 124 ? 10.047 14.383 14.102 1 96.88 124 ALA B C 1
ATOM 2183 O O . ALA B 1 124 ? 10.773 14.711 13.156 1 96.88 124 ALA B O 1
ATOM 2184 N N . VAL B 1 125 ? 9.93 15.062 15.102 1 93.31 125 VAL B N 1
ATOM 2185 C CA . VAL B 1 125 ? 10.75 16.234 15.375 1 93.31 125 VAL B CA 1
ATOM 2186 C C . VAL B 1 125 ? 11.453 16.078 16.719 1 93.31 125 VAL B C 1
ATOM 2188 O O . VAL B 1 125 ? 10.812 16.188 17.781 1 93.31 125 VAL B O 1
ATOM 2191 N N . LYS B 1 126 ? 12.758 15.766 16.672 1 85.25 126 LYS B N 1
ATOM 2192 C CA . LYS B 1 126 ? 13.555 15.477 17.859 1 85.25 126 LYS B CA 1
ATOM 2193 C C . LYS B 1 126 ? 12.93 14.367 18.703 1 85.25 126 LYS B C 1
ATOM 2195 O O . LYS B 1 126 ? 12.641 13.289 18.188 1 85.25 126 LYS B O 1
ATOM 2200 N N . ASP B 1 127 ? 12.375 14.453 19.734 1 86.56 127 ASP B N 1
ATOM 2201 C CA . ASP B 1 127 ? 11.836 13.406 20.594 1 86.56 127 ASP B CA 1
ATOM 2202 C C . ASP B 1 127 ? 10.32 13.547 20.734 1 86.56 127 ASP B C 1
ATOM 2204 O O . ASP B 1 127 ? 9.742 13.07 21.719 1 86.56 127 ASP B O 1
ATOM 2208 N N . ARG B 1 128 ? 9.836 14.344 19.734 1 92.88 128 ARG B N 1
ATOM 2209 C CA . ARG B 1 128 ? 8.391 14.547 19.75 1 92.88 128 ARG B CA 1
ATOM 2210 C C . ARG B 1 128 ? 7.789 14.336 18.359 1 92.88 128 ARG B C 1
ATOM 2212 O O . ARG B 1 128 ? 8.516 14.07 17.406 1 92.88 128 ARG B O 1
ATOM 2219 N N . TYR B 1 129 ? 6.473 14.32 18.391 1 96.5 129 TYR B N 1
ATOM 2220 C CA . TYR B 1 129 ? 5.766 14.266 17.109 1 96.5 129 TYR B CA 1
ATOM 2221 C C . TYR B 1 129 ? 4.934 15.523 16.891 1 96.5 129 TYR B C 1
ATOM 2223 O O . TYR B 1 129 ? 4.293 16.016 17.828 1 96.5 129 TYR B O 1
ATOM 2231 N N . ALA B 1 130 ? 5.082 16.141 15.766 1 98.12 130 ALA B N 1
ATOM 2232 C CA . ALA B 1 130 ? 4.129 17.141 15.312 1 98.12 130 ALA B CA 1
ATOM 2233 C C . ALA B 1 130 ? 3.016 16.516 14.477 1 98.12 130 ALA B C 1
ATOM 2235 O O . ALA B 1 130 ? 3.283 15.711 13.586 1 98.12 130 ALA B O 1
ATOM 2236 N N . SER B 1 131 ? 1.821 16.859 14.828 1 98.44 131 SER B N 1
ATOM 2237 C CA . SER B 1 131 ? 0.677 16.234 14.18 1 98.44 131 SER B CA 1
ATOM 2238 C C . SER B 1 131 ? -0.253 17.281 13.57 1 98.44 131 SER B C 1
ATOM 2240 O O . SER B 1 131 ? -0.521 18.312 14.18 1 98.44 131 SER B O 1
ATOM 2242 N N . PHE B 1 132 ? -0.679 17.031 12.352 1 98.88 132 PHE B N 1
ATOM 2243 C CA . PHE B 1 132 ? -1.659 17.844 11.641 1 98.88 132 PHE B CA 1
ATOM 2244 C C . PHE B 1 132 ? -2.748 16.969 11.031 1 98.88 132 PHE B C 1
ATOM 2246 O O . PHE B 1 132 ? -2.469 15.867 10.555 1 98.88 132 PHE B O 1
ATOM 2253 N N . THR B 1 133 ? -3.953 17.422 11.109 1 98.81 133 THR B N 1
ATOM 2254 C CA . THR B 1 133 ? -5.059 16.703 10.492 1 98.81 133 THR B CA 1
ATOM 2255 C C . THR B 1 133 ? -5.941 17.641 9.688 1 98.81 133 THR B C 1
ATOM 2257 O O . THR B 1 133 ? -5.844 18.859 9.828 1 98.81 133 THR B O 1
ATOM 2260 N N . GLY B 1 134 ? -6.699 17.094 8.781 1 98.69 134 GLY B N 1
ATOM 2261 C CA . GLY B 1 134 ? -7.656 17.859 7.996 1 98.69 134 GLY B CA 1
ATOM 2262 C C . GLY B 1 134 ? -8.633 17 7.227 1 98.69 134 GLY B C 1
ATOM 2263 O O . GLY B 1 134 ? -8.438 15.781 7.121 1 98.69 134 GLY B O 1
ATOM 2264 N N . THR B 1 135 ? -9.711 17.625 6.844 1 98.75 135 THR B N 1
ATOM 2265 C CA . THR B 1 135 ? -10.719 16.969 6.016 1 98.75 135 THR B CA 1
ATOM 2266 C C . THR B 1 135 ? -11 17.797 4.762 1 98.75 135 THR B C 1
ATOM 2268 O O . THR B 1 135 ? -11.078 19.031 4.828 1 98.75 135 THR B O 1
ATOM 2271 N N . ARG B 1 136 ? -11.062 17.141 3.668 1 98.62 136 ARG B N 1
ATOM 2272 C CA . ARG B 1 136 ? -11.367 17.797 2.404 1 98.62 136 ARG B CA 1
ATOM 2273 C C . ARG B 1 136 ? -12.352 16.984 1.576 1 98.62 136 ARG B C 1
ATOM 2275 O O . ARG B 1 136 ? -12.445 15.766 1.736 1 98.62 136 ARG B O 1
ATOM 2282 N N . HIS B 1 137 ? -13.062 17.734 0.718 1 98.5 137 HIS B N 1
ATOM 2283 C CA . HIS B 1 137 ? -13.969 17.094 -0.232 1 98.5 137 HIS B CA 1
ATOM 2284 C C . HIS B 1 137 ? -13.43 17.203 -1.656 1 98.5 137 HIS B C 1
ATOM 2286 O O . HIS B 1 137 ? -13.008 18.266 -2.09 1 98.5 137 HIS B O 1
ATOM 2292 N N . PHE B 1 138 ? -13.469 16.062 -2.35 1 98.38 138 PHE B N 1
ATOM 2293 C CA . PHE B 1 138 ? -13.016 16 -3.736 1 98.38 138 PHE B CA 1
ATOM 2294 C C . PHE B 1 138 ? -14.148 15.555 -4.652 1 98.38 138 PHE B C 1
ATOM 2296 O O . PHE B 1 138 ? -14.93 14.664 -4.297 1 98.38 138 PHE B O 1
ATOM 2303 N N . GLU B 1 139 ? -14.156 16.172 -5.812 1 97 139 GLU B N 1
ATOM 2304 C CA . GLU B 1 139 ? -15.148 15.781 -6.816 1 97 139 GLU B CA 1
ATOM 2305 C C . GLU B 1 139 ? -14.57 14.758 -7.785 1 97 139 GLU B C 1
ATOM 2307 O O . GLU B 1 139 ? -13.352 14.68 -7.969 1 97 139 GLU B O 1
ATOM 2312 N N . GLY B 1 140 ? -15.508 13.945 -8.43 1 96.25 140 GLY B N 1
ATOM 2313 C CA . GLY B 1 140 ? -15.102 12.977 -9.43 1 96.25 140 GLY B CA 1
ATOM 2314 C C . GLY B 1 140 ? -15.508 11.555 -9.07 1 96.25 140 GLY B C 1
ATOM 2315 O O . GLY B 1 140 ? -16.172 11.328 -8.062 1 96.25 140 GLY B O 1
ATOM 2316 N N . ASP B 1 141 ? -15.164 10.664 -10 1 94.06 141 ASP B N 1
ATOM 2317 C CA . ASP B 1 141 ? -15.414 9.258 -9.703 1 94.06 141 ASP B CA 1
ATOM 2318 C C . ASP B 1 141 ? -14.406 8.727 -8.688 1 94.06 141 ASP B C 1
ATOM 2320 O O . ASP B 1 141 ? -13.523 9.461 -8.242 1 94.06 141 ASP B O 1
ATOM 2324 N N . ARG B 1 142 ? -14.57 7.5 -8.242 1 93.69 142 ARG B N 1
ATOM 2325 C CA . ARG B 1 142 ? -13.781 6.883 -7.188 1 93.69 142 ARG B CA 1
ATOM 2326 C C . ARG B 1 142 ? -12.289 7.055 -7.449 1 93.69 142 ARG B C 1
ATOM 2328 O O . ARG B 1 142 ? -11.555 7.547 -6.59 1 93.69 142 ARG B O 1
ATOM 2335 N N . LEU B 1 143 ? -11.82 6.66 -8.625 1 92.56 143 LEU B N 1
ATOM 2336 C CA . LEU B 1 143 ? -10.398 6.719 -8.953 1 92.56 143 LEU B CA 1
ATOM 2337 C C . LEU B 1 143 ? -9.906 8.164 -8.961 1 92.56 143 LEU B C 1
ATOM 2339 O O . LEU B 1 143 ? -8.805 8.445 -8.477 1 92.56 143 LEU B O 1
ATOM 2343 N N . GLU B 1 144 ? -10.656 9.047 -9.523 1 94.62 144 GLU B N 1
ATOM 2344 C CA . GLU B 1 144 ? -10.297 10.461 -9.547 1 94.62 144 GLU B CA 1
ATOM 2345 C C . GLU B 1 144 ? -10.141 11.016 -8.133 1 94.62 144 GLU B C 1
ATOM 2347 O O . GLU B 1 144 ? -9.211 11.781 -7.859 1 94.62 144 GLU B O 1
ATOM 2352 N N . VAL B 1 145 ? -11.047 10.656 -7.25 1 96.75 145 VAL B N 1
ATOM 2353 C CA . VAL B 1 145 ? -11 11.094 -5.859 1 96.75 145 VAL B CA 1
ATOM 2354 C C . VAL B 1 145 ? -9.75 10.531 -5.184 1 96.75 145 VAL B C 1
ATOM 2356 O O . VAL B 1 145 ? -9.047 11.242 -4.469 1 96.75 145 VAL B O 1
ATOM 2359 N N . GLN B 1 146 ? -9.469 9.281 -5.402 1 96.88 146 GLN B N 1
ATOM 2360 C CA . GLN B 1 146 ? -8.297 8.633 -4.812 1 96.88 146 GLN B CA 1
ATOM 2361 C C . GLN B 1 146 ? -7.008 9.336 -5.234 1 96.88 146 GLN B C 1
ATOM 2363 O O . GLN B 1 146 ? -6.145 9.609 -4.402 1 96.88 146 GLN B O 1
ATOM 2368 N N . ILE B 1 147 ? -6.887 9.617 -6.477 1 95.75 147 ILE B N 1
ATOM 2369 C CA . ILE B 1 147 ? -5.691 10.266 -7.012 1 95.75 147 ILE B CA 1
ATOM 2370 C C . ILE B 1 147 ? -5.586 11.688 -6.469 1 95.75 147 ILE B C 1
ATOM 2372 O O . ILE B 1 147 ? -4.527 12.094 -5.98 1 95.75 147 ILE B O 1
ATOM 2376 N N . ALA B 1 148 ? -6.691 12.43 -6.547 1 97.44 148 ALA B N 1
ATOM 2377 C CA . ALA B 1 148 ? -6.691 13.812 -6.082 1 97.44 148 ALA B CA 1
ATOM 2378 C C . ALA B 1 148 ? -6.348 13.891 -4.598 1 97.44 148 ALA B C 1
ATOM 2380 O O . ALA B 1 148 ? -5.57 14.75 -4.18 1 97.44 148 ALA B O 1
ATOM 2381 N N . ALA B 1 149 ? -6.938 13.031 -3.801 1 98.5 149 ALA B N 1
ATOM 2382 C CA . ALA B 1 149 ? -6.672 12.992 -2.365 1 98.5 149 ALA B CA 1
ATOM 2383 C C . ALA B 1 149 ? -5.207 12.664 -2.088 1 98.5 149 ALA B C 1
ATOM 2385 O O . ALA B 1 149 ? -4.578 13.273 -1.223 1 98.5 149 ALA B O 1
ATOM 2386 N N . SER B 1 150 ? -4.68 11.688 -2.783 1 98.5 150 SER B N 1
ATOM 2387 C CA . SER B 1 150 ? -3.283 11.297 -2.629 1 98.5 150 SER B CA 1
ATOM 2388 C C . SER B 1 150 ? -2.344 12.453 -2.947 1 98.5 150 SER B C 1
ATOM 2390 O O . SER B 1 150 ? -1.401 12.719 -2.197 1 98.5 150 SER B O 1
ATOM 2392 N N . LEU B 1 151 ? -2.602 13.117 -4.066 1 97.94 151 LEU B N 1
ATOM 2393 C CA . LEU B 1 151 ? -1.768 14.242 -4.484 1 97.94 151 LEU B CA 1
ATOM 2394 C C . LEU B 1 151 ? -1.843 15.375 -3.471 1 97.94 151 LEU B C 1
ATOM 2396 O O . LEU B 1 151 ? -0.821 15.969 -3.121 1 97.94 151 LEU B O 1
ATOM 2400 N N . TYR B 1 152 ? -3.023 15.648 -2.992 1 98.5 152 TYR B N 1
ATOM 2401 C CA . TYR B 1 152 ? -3.199 16.688 -1.984 1 98.5 152 TYR B CA 1
ATOM 2402 C C . TYR B 1 152 ? -2.398 16.375 -0.728 1 98.5 152 TYR B C 1
ATOM 2404 O O . TYR B 1 152 ? -1.698 17.234 -0.197 1 98.5 152 TYR B O 1
ATOM 2412 N N . ALA B 1 153 ? -2.547 15.156 -0.244 1 98.81 153 ALA B N 1
ATOM 2413 C CA . ALA B 1 153 ? -1.83 14.734 0.955 1 98.81 153 ALA B CA 1
ATOM 2414 C C . ALA B 1 153 ? -0.328 14.961 0.803 1 98.81 153 ALA B C 1
ATOM 2416 O O . ALA B 1 153 ? 0.326 15.461 1.719 1 98.81 153 ALA B O 1
ATOM 2417 N N . LEU B 1 154 ? 0.203 14.578 -0.298 1 98.62 154 LEU B N 1
ATOM 2418 C CA . LEU B 1 154 ? 1.633 14.703 -0.564 1 98.62 154 LEU B CA 1
ATOM 2419 C C . LEU B 1 154 ? 2.039 16.172 -0.698 1 98.62 154 LEU B C 1
ATOM 2421 O O . LEU B 1 154 ? 3.107 16.562 -0.227 1 98.62 154 LEU B O 1
ATOM 2425 N N . GLU B 1 155 ? 1.194 16.938 -1.344 1 98.12 155 GLU B N 1
ATOM 2426 C CA . GLU B 1 155 ? 1.47 18.359 -1.552 1 98.12 155 GLU B CA 1
ATOM 2427 C C . GLU B 1 155 ? 1.596 19.109 -0.222 1 98.12 155 GLU B C 1
ATOM 2429 O O . GLU B 1 155 ? 2.359 20.062 -0.111 1 98.12 155 GLU B O 1
ATOM 2434 N N . GLN B 1 156 ? 0.863 18.672 0.74 1 98.62 156 GLN B N 1
ATOM 2435 C CA . GLN B 1 156 ? 0.848 19.344 2.033 1 98.62 156 GLN B CA 1
ATOM 2436 C C . GLN B 1 156 ? 2.096 19.016 2.844 1 98.62 156 GLN B C 1
ATOM 2438 O O . GLN B 1 156 ? 2.379 19.656 3.855 1 98.62 156 GLN B O 1
ATOM 2443 N N . LEU B 1 157 ? 2.859 18.062 2.447 1 98.5 157 LEU B N 1
ATOM 2444 C CA . LEU B 1 157 ? 4.012 17.578 3.201 1 98.5 157 LEU B CA 1
ATOM 2445 C C . LEU B 1 157 ? 4.977 18.719 3.504 1 98.5 157 LEU B C 1
ATOM 2447 O O . LEU B 1 157 ? 5.34 18.938 4.66 1 98.5 157 LEU B O 1
ATOM 2451 N N . GLN B 1 158 ? 5.363 19.5 2.477 1 98.06 158 GLN B N 1
ATOM 2452 C CA . GLN B 1 158 ? 6.391 20.516 2.643 1 98.06 158 GLN B CA 1
ATOM 2453 C C . GLN B 1 158 ? 5.898 21.641 3.545 1 98.06 158 GLN B C 1
ATOM 2455 O O . GLN B 1 158 ? 6.57 22.016 4.508 1 98.06 158 GLN B O 1
ATOM 2460 N N . PRO B 1 159 ? 4.723 22.25 3.229 1 98.38 159 PRO B N 1
ATOM 2461 C CA . PRO B 1 159 ? 4.289 23.344 4.105 1 98.38 159 PRO B CA 1
ATOM 2462 C C . PRO B 1 159 ? 4.039 22.875 5.539 1 98.38 159 PRO B C 1
ATOM 2464 O O . PRO B 1 159 ? 4.316 23.625 6.488 1 98.38 159 PRO B O 1
ATOM 2467 N N . LEU B 1 160 ? 3.576 21.703 5.793 1 98.69 160 LEU B N 1
ATOM 2468 C CA . LEU B 1 160 ? 3.303 21.219 7.145 1 98.69 160 LEU B CA 1
ATOM 2469 C C . LEU B 1 160 ? 4.598 20.859 7.867 1 98.69 160 LEU B C 1
ATOM 2471 O O . LEU B 1 160 ? 4.703 21.031 9.086 1 98.69 160 LEU B O 1
ATOM 2475 N N . HIS B 1 161 ? 5.562 20.297 7.102 1 98.38 161 HIS B N 1
ATOM 2476 C CA . HIS B 1 161 ? 6.867 20.047 7.703 1 98.38 161 HIS B CA 1
ATOM 2477 C C . HIS B 1 161 ? 7.504 21.328 8.211 1 98.38 161 HIS B C 1
ATOM 2479 O O . HIS B 1 161 ? 8.078 21.359 9.305 1 98.38 161 HIS B O 1
ATOM 2485 N N . SER B 1 162 ? 7.355 22.406 7.398 1 97.69 162 SER B N 1
ATOM 2486 C CA . SER B 1 162 ? 7.867 23.703 7.805 1 97.69 162 SER B CA 1
ATOM 2487 C C . SER B 1 162 ? 7.215 24.172 9.102 1 97.69 162 SER B C 1
ATOM 2489 O O . SER B 1 162 ? 7.887 24.719 9.977 1 97.69 162 SER B O 1
ATOM 2491 N N . LYS B 1 163 ? 5.926 24 9.195 1 98.12 163 LYS B N 1
ATOM 2492 C CA . LYS B 1 163 ? 5.219 24.344 10.43 1 98.12 163 LYS B CA 1
ATOM 2493 C C . LYS B 1 163 ? 5.727 23.516 11.609 1 98.12 163 LYS B C 1
ATOM 2495 O O . LYS B 1 163 ? 5.918 24.047 12.703 1 98.12 163 LYS B O 1
ATOM 2500 N N . ALA B 1 164 ? 5.922 22.266 11.367 1 97.69 164 ALA B N 1
ATOM 2501 C CA . ALA B 1 164 ? 6.422 21.375 12.414 1 97.69 164 ALA B CA 1
ATOM 2502 C C . ALA B 1 164 ? 7.785 21.844 12.922 1 97.69 164 ALA B C 1
ATOM 2504 O O . ALA B 1 164 ? 8.031 21.859 14.133 1 97.69 164 ALA B O 1
ATOM 2505 N N . LEU B 1 165 ? 8.625 22.281 12.039 1 96 165 LEU B N 1
ATOM 2506 C CA . LEU B 1 165 ? 9.961 22.719 12.391 1 96 165 LEU B CA 1
ATOM 2507 C C . LEU B 1 165 ? 9.914 24.016 13.195 1 96 165 LEU B C 1
ATOM 2509 O O . LEU B 1 165 ? 10.828 24.312 13.977 1 96 165 LEU B O 1
ATOM 2513 N N . ARG B 1 166 ? 8.805 24.734 13.031 1 96.19 166 ARG B N 1
ATOM 2514 C CA . ARG B 1 166 ? 8.617 25.969 13.789 1 96.19 166 ARG B CA 1
ATOM 2515 C C . ARG B 1 166 ? 7.945 25.688 15.133 1 96.19 166 ARG B C 1
ATOM 2517 O O . ARG B 1 166 ? 7.59 26.625 15.859 1 96.19 166 ARG B O 1
ATOM 2524 N N . GLY B 1 167 ? 7.645 24.438 15.375 1 94.44 167 GLY B N 1
ATOM 2525 C CA . GLY B 1 167 ? 7.129 24.047 16.672 1 94.44 167 GLY B CA 1
ATOM 2526 C C . GLY B 1 167 ? 5.613 23.953 16.719 1 94.44 167 GLY B C 1
ATOM 2527 O O . GLY B 1 167 ? 5.023 23.781 17.781 1 94.44 167 GLY B O 1
ATOM 2528 N N . GLU B 1 168 ? 5 24 15.523 1 95 168 GLU B N 1
ATOM 2529 C CA . GLU B 1 168 ? 3.547 23.859 15.461 1 95 168 GLU B CA 1
ATOM 2530 C C . GLU B 1 168 ? 3.125 22.406 15.406 1 95 168 GLU B C 1
ATOM 2532 O O . GLU B 1 168 ? 3.85 21.562 14.867 1 95 168 GLU B O 1
ATOM 2537 N N . GLY B 1 169 ? 1.973 22.125 16 1 93.38 169 GLY B N 1
ATOM 2538 C CA . GLY B 1 169 ? 1.42 20.781 15.922 1 93.38 169 GLY B CA 1
ATOM 2539 C C . GLY B 1 169 ? 1.948 19.859 17 1 93.38 169 GLY B C 1
ATOM 2540 O O . GLY B 1 169 ? 1.758 18.641 16.922 1 93.38 169 GLY B O 1
ATOM 2541 N N . LEU B 1 170 ? 2.713 20.438 17.844 1 90.31 170 LEU B N 1
ATOM 2542 C CA . LEU B 1 170 ? 3.32 19.641 18.891 1 90.31 170 LEU B CA 1
ATOM 2543 C C . LEU B 1 170 ? 2.33 19.391 20.031 1 90.31 170 LEU B C 1
ATOM 2545 O O . LEU B 1 170 ? 1.46 20.219 20.297 1 90.31 170 LEU B O 1
#

pLDDT: mean 95.52, std 6.45, range [36.59, 98.94]

Sequence (340 aa):
MDDYQSELVRITEYIRQNSLLLSTAESCTAGQMISLVASVPGAGQLLESGYVVYSPEAKQRILHVEADTINQYGLTSEQVAGEMAYGALKGGPATVAIATTGVAGPDAIEGIAPGTICFAWLFAVKDRYASFTGTRHFEGDRLEVQIAASLYALEQLQPLHSKALRGEGLMDDYQSELVRITEYIRQNSLLLSTAESCTAGQMISLVASVPGAGQLLESGYVVYSPEAKQRILHVEADTINQYGLTSEQVAGEMAYGALKGGPATVAIATTGVAGPDAIEGIAPGTICFAWLFAVKDRYASFTGTRHFEGDRLEVQIAASLYALEQLQPLHSKALRGEGL

Nearest PDB structures (foldseek):
  5kol-assembly2_D  TM=8.964E-01  e=6.197E-16  Escherichia coli O157:H7
  5v01-assembly1_B  TM=8.837E-01  e=5.167E-15  Klebsiella pneumoniae subsp. pneumoniae MGH 78578
  2a9s-assembly1_B  TM=8.989E-01  e=7.513E-15  Agrobacterium fabrum str. C58
  6mr3-assembly2_C-2  TM=9.350E-01  e=1.037E-12  Streptococcus mutans UA159
  6mr3-assembly1_B-3  TM=9.139E-01  e=9.747E-13  Streptococcus mutans UA159

Foldseek 3Di:
DPCCVVVLVVLLVVLVVVVFAEEEEEALLFCLLVVSNVVDPPSVVNYDYYHYDHDPVRLCPQQNQDPVQCVVANQADQSSQQSSQVSRPVVDDGFKYKYKDDALDDDDDPPGHHQKMKMKIWGHDPPDIAIDIDIDGDDDHSNRSSNVVSSVRSSCHVVVVVCVNVVHRD/DPPCVVVLVVLLVVLVVVVFAEEEEEALLQCLLVVSNVVDPPSVVNYDYYHYDHDPVRLCPQQNQDPVQCVVANQADQSSQQSSQVSRPVVDDGFKYKYKDDALDDDDDPPGHHQKMKMKIWGHDPPDIAIDIDIDGDDDHSNRSSNVVSSVRSSCHVVVVVCVNVVHRD